Protein AF-A0A7S2FI03-F1 (afdb_monomer)

Structure (mmCIF, N/CA/C/O backbone):
data_AF-A0A7S2FI03-F1
#
_entry.id   AF-A0A7S2FI03-F1
#
loop_
_atom_site.group_PDB
_atom_site.id
_atom_site.type_symbol
_atom_site.label_atom_id
_atom_site.label_alt_id
_atom_site.label_comp_id
_atom_site.label_asym_id
_atom_site.label_entity_id
_atom_site.label_seq_id
_atom_site.pdbx_PDB_ins_code
_atom_site.Cartn_x
_atom_site.Cartn_y
_atom_site.Cartn_z
_atom_site.occupancy
_atom_site.B_iso_or_equiv
_atom_site.auth_seq_id
_atom_site.auth_comp_id
_atom_site.auth_asym_id
_atom_site.auth_atom_id
_atom_site.pdbx_PDB_model_num
ATOM 1 N N . PRO A 1 1 ? -4.706 17.400 47.254 1.00 44.84 1 PRO A N 1
ATOM 2 C CA . PRO A 1 1 ? -4.797 16.130 46.490 1.00 44.84 1 PRO A CA 1
ATOM 3 C C . PRO A 1 1 ? -4.524 16.384 45.002 1.00 44.84 1 PRO A C 1
ATOM 5 O O . PRO A 1 1 ? -5.213 17.198 44.397 1.00 44.84 1 PRO A O 1
ATOM 8 N N . LYS A 1 2 ? -3.471 15.771 44.443 1.00 30.91 2 LYS A N 1
ATOM 9 C CA . LYS A 1 2 ? -3.138 15.929 43.020 1.00 30.91 2 LYS A CA 1
ATOM 10 C C . LYS A 1 2 ? -4.244 15.290 42.161 1.00 30.91 2 LYS A C 1
ATOM 12 O O . LYS A 1 2 ? -4.685 14.194 42.515 1.00 30.91 2 LYS A O 1
ATOM 17 N N . PRO A 1 3 ? -4.698 15.947 41.080 1.00 34.94 3 PRO A N 1
ATOM 18 C CA . PRO A 1 3 ? -5.670 15.360 40.167 1.00 34.94 3 PRO A CA 1
ATOM 19 C C . PRO A 1 3 ? -5.076 14.087 39.559 1.00 34.94 3 PRO A C 1
ATOM 21 O O . PRO A 1 3 ? -3.908 14.068 39.165 1.00 34.94 3 PRO A O 1
ATOM 24 N N . LYS A 1 4 ? -5.859 13.005 39.533 1.00 44.12 4 LYS A N 1
ATOM 25 C CA . LYS A 1 4 ? -5.460 11.796 38.810 1.00 44.12 4 LYS A CA 1
ATOM 26 C C . LYS A 1 4 ? -5.594 12.064 37.306 1.00 44.12 4 LYS A C 1
ATOM 28 O O . LYS A 1 4 ? -6.581 12.686 36.911 1.00 44.12 4 LYS A O 1
ATOM 33 N N . PRO A 1 5 ? -4.620 11.630 36.489 1.00 36.53 5 PRO A N 1
ATOM 34 C CA . PRO A 1 5 ? -4.661 11.838 35.049 1.00 36.53 5 PRO A CA 1
ATOM 35 C C . PRO A 1 5 ? -5.859 11.099 34.444 1.00 36.53 5 PRO A C 1
ATOM 37 O O . PRO A 1 5 ? -6.222 10.008 34.891 1.00 36.53 5 PRO A O 1
ATOM 40 N N . LEU A 1 6 ? -6.477 11.716 33.438 1.00 38.47 6 LEU A N 1
ATOM 41 C CA . LEU A 1 6 ? -7.505 11.100 32.601 1.00 38.47 6 LEU A CA 1
ATOM 42 C C . LEU A 1 6 ? -6.969 9.797 31.975 1.00 38.47 6 LEU A C 1
ATOM 44 O O . LEU A 1 6 ? -5.762 9.639 31.777 1.00 38.47 6 LEU A O 1
ATOM 48 N N . SER A 1 7 ? -7.864 8.858 31.643 1.00 47.91 7 SER A N 1
ATOM 49 C CA . SER A 1 7 ? -7.464 7.669 30.874 1.00 47.91 7 SER A CA 1
ATOM 50 C C . SER A 1 7 ? -6.831 8.103 29.540 1.00 47.91 7 SER A C 1
ATOM 52 O O . SER A 1 7 ? -7.303 9.092 28.975 1.00 47.91 7 SER A O 1
ATOM 54 N N . PRO A 1 8 ? -5.824 7.390 29.001 1.00 46.75 8 PRO A N 1
ATOM 55 C CA . PRO A 1 8 ? -5.182 7.763 27.735 1.00 46.75 8 PRO A CA 1
ATOM 56 C C . PRO A 1 8 ? -6.182 7.990 26.591 1.00 46.75 8 PRO A C 1
ATOM 58 O O . PRO A 1 8 ? -6.016 8.910 25.801 1.00 46.75 8 PRO A O 1
ATOM 61 N N . LEU A 1 9 ? -7.271 7.213 26.578 1.00 44.94 9 LEU A N 1
ATOM 62 C CA . LEU A 1 9 ? -8.385 7.326 25.634 1.00 44.94 9 LEU A CA 1
ATOM 63 C C . LEU A 1 9 ? -9.184 8.634 25.803 1.00 44.94 9 LEU A C 1
ATOM 65 O O . LEU A 1 9 ? -9.559 9.274 24.829 1.00 44.94 9 LEU A O 1
ATOM 69 N N . ALA A 1 10 ? -9.429 9.047 27.048 1.00 42.91 10 ALA A N 1
ATOM 70 C CA . ALA A 1 10 ? -10.148 10.281 27.367 1.00 42.91 10 ALA A CA 1
ATOM 71 C C . ALA A 1 10 ? -9.280 11.538 27.186 1.00 42.91 10 ALA A C 1
ATOM 73 O O . ALA A 1 10 ? -9.821 12.590 26.874 1.00 42.91 10 ALA A O 1
ATOM 74 N N . MET A 1 11 ? -7.957 11.426 27.353 1.00 47.38 11 MET A N 1
ATOM 75 C CA . MET A 1 11 ? -7.001 12.476 26.974 1.00 47.38 11 MET A CA 1
ATOM 76 C C . MET A 1 11 ? -6.961 12.644 25.451 1.00 47.38 11 MET A C 1
ATOM 78 O O . MET A 1 11 ? -7.100 13.753 24.960 1.00 47.38 11 MET A O 1
ATOM 82 N N . ALA A 1 12 ? -6.839 11.538 24.708 1.00 48.84 12 ALA A N 1
ATOM 83 C CA . ALA A 1 12 ? -6.776 11.539 23.247 1.00 48.84 12 ALA A CA 1
ATOM 84 C C . ALA A 1 12 ? -8.047 12.105 22.591 1.00 48.84 12 ALA A C 1
ATOM 86 O O . ALA A 1 12 ? -7.960 12.857 21.631 1.00 48.84 12 ALA A O 1
ATOM 87 N N . ALA A 1 13 ? -9.226 11.787 23.133 1.00 46.75 13 ALA A N 1
ATOM 88 C CA . ALA A 1 13 ? -10.498 12.285 22.611 1.00 46.75 13 ALA A CA 1
ATOM 89 C C . ALA A 1 13 ? -10.812 13.747 22.991 1.00 46.75 13 ALA A C 1
ATOM 91 O O . ALA A 1 13 ? -11.703 14.338 22.391 1.00 46.75 13 ALA A O 1
ATOM 92 N N . MET A 1 14 ? -10.139 14.315 24.002 1.00 42.53 14 MET A N 1
ATOM 93 C CA . MET A 1 14 ? -10.349 15.707 24.437 1.00 42.53 14 MET A CA 1
ATOM 94 C C . MET A 1 14 ? -9.369 16.705 23.808 1.00 42.53 14 MET A C 1
ATOM 96 O O . MET A 1 14 ? -9.651 17.897 23.856 1.00 42.53 14 MET A O 1
ATOM 100 N N . ASP A 1 15 ? -8.252 16.234 23.248 1.00 42.38 15 ASP A N 1
ATOM 101 C CA . ASP A 1 15 ? -7.132 17.081 22.802 1.00 42.38 15 ASP A CA 1
ATOM 102 C C . ASP A 1 15 ? -6.883 17.022 21.279 1.00 42.38 15 ASP A C 1
ATOM 104 O O . ASP A 1 15 ? -5.956 17.657 20.786 1.00 42.38 15 ASP A O 1
ATOM 108 N N . MET A 1 16 ? -7.681 16.260 20.517 1.00 45.44 16 MET A N 1
ATOM 109 C CA . MET A 1 16 ? -7.472 16.063 19.074 1.00 45.44 16 MET A CA 1
ATOM 110 C C . MET A 1 16 ? -8.656 16.586 18.252 1.00 45.44 16 MET A C 1
ATOM 112 O O . MET A 1 16 ? -9.650 15.893 18.047 1.00 45.44 16 MET A O 1
ATOM 116 N N . ASP A 1 17 ? -8.518 17.822 17.765 1.00 45.06 17 ASP A N 1
ATOM 117 C CA . ASP A 1 17 ? -9.466 18.527 16.885 1.00 45.06 17 ASP A CA 1
ATOM 118 C C . ASP A 1 17 ? -9.486 17.994 15.429 1.00 45.06 17 ASP A C 1
ATOM 120 O O . ASP A 1 17 ? -10.211 18.516 14.581 1.00 45.06 17 ASP A O 1
ATOM 124 N N . GLU A 1 18 ? -8.723 16.945 15.106 1.00 52.81 18 GLU A N 1
ATOM 125 C CA . GLU A 1 18 ? -8.613 16.408 13.745 1.00 52.81 18 GLU A CA 1
ATOM 126 C C . GLU A 1 18 ? -9.198 14.985 13.666 1.00 52.81 18 GLU A C 1
ATOM 128 O O . GLU A 1 18 ? -8.576 14.008 14.081 1.00 52.81 18 GLU A O 1
ATOM 133 N N . GLU A 1 19 ? -10.408 14.855 13.096 1.00 51.47 19 GLU A N 1
ATOM 134 C CA . GLU A 1 19 ? -11.122 13.579 12.856 1.00 51.47 19 GLU A CA 1
ATOM 135 C C . GLU A 1 19 ? -10.236 12.490 12.208 1.00 51.47 19 GLU A C 1
ATOM 137 O O . GLU A 1 19 ? -10.443 11.295 12.427 1.00 51.47 19 GLU A O 1
ATOM 142 N N . ASP A 1 20 ? -9.226 12.898 11.436 1.00 55.06 20 ASP A N 1
ATOM 143 C CA . ASP A 1 20 ? -8.283 12.004 10.767 1.00 55.06 20 ASP A CA 1
ATOM 144 C C . ASP A 1 20 ? -7.333 11.293 11.751 1.00 55.06 20 ASP A C 1
ATOM 146 O O . ASP A 1 20 ? -7.009 10.124 11.538 1.00 55.06 20 ASP A O 1
ATOM 150 N N . GLU A 1 21 ? -6.931 11.926 12.858 1.0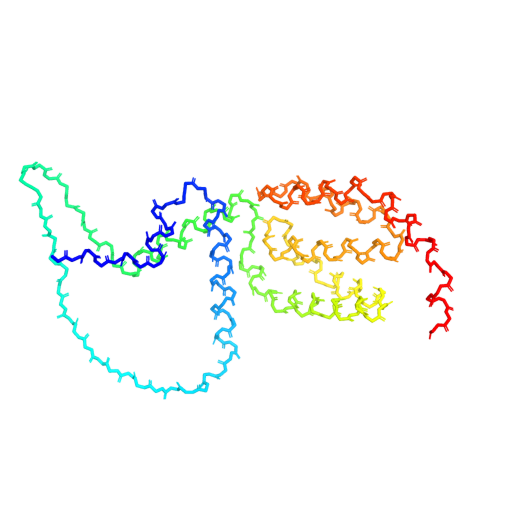0 56.47 21 GLU A N 1
ATOM 151 C CA . GLU A 1 21 ? -6.047 11.304 13.861 1.00 56.47 21 GLU A CA 1
ATOM 152 C C . GLU A 1 21 ? -6.787 10.262 14.713 1.00 56.47 21 GLU A C 1
ATOM 154 O O . GLU A 1 21 ? -6.218 9.231 15.089 1.00 56.47 21 GLU A O 1
ATOM 159 N N . LEU A 1 22 ? -8.087 10.478 14.937 1.00 57.38 22 LEU A N 1
ATOM 160 C CA . LEU A 1 22 ? -8.976 9.512 15.584 1.00 57.38 22 LEU A CA 1
ATOM 161 C C . LEU A 1 22 ? -9.134 8.233 14.751 1.00 57.38 22 LEU A C 1
ATOM 163 O O . LEU A 1 22 ? -9.085 7.143 15.321 1.00 57.38 22 LEU A O 1
ATOM 167 N N . SER A 1 23 ? -9.261 8.340 13.424 1.00 61.00 23 SER A N 1
ATOM 168 C CA . SER A 1 23 ? -9.351 7.160 12.547 1.00 61.00 23 SER A CA 1
ATOM 169 C C . SER A 1 23 ? -8.085 6.293 12.613 1.00 61.00 23 SER A C 1
ATOM 171 O O . SER A 1 23 ? -8.166 5.084 12.805 1.00 61.00 23 SER A O 1
ATOM 173 N N . VAL A 1 24 ? -6.901 6.918 12.595 1.00 61.06 24 VAL A N 1
ATOM 174 C CA . VAL A 1 24 ? -5.605 6.223 12.686 1.00 61.06 24 VAL A CA 1
ATOM 175 C C . VAL A 1 24 ? -5.423 5.546 14.047 1.00 61.06 24 VAL A C 1
ATOM 177 O O . VAL A 1 24 ? -4.842 4.460 14.134 1.00 61.06 24 VAL A O 1
ATOM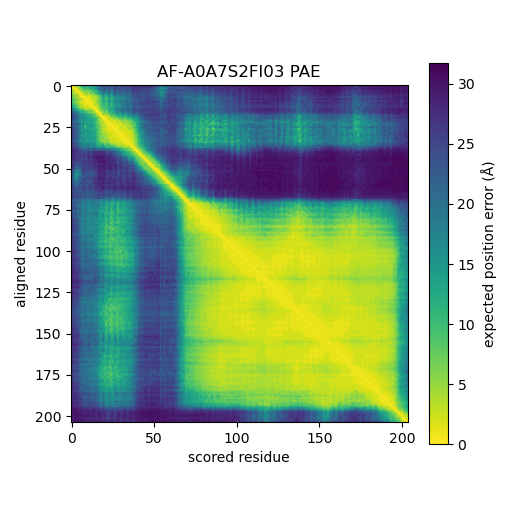 180 N N . TYR A 1 25 ? -5.899 6.171 15.126 1.00 63.34 25 TYR A N 1
ATOM 181 C CA . TYR A 1 25 ? -5.887 5.564 16.456 1.00 63.34 25 TYR A CA 1
ATOM 182 C C . TYR A 1 25 ? -6.776 4.315 16.515 1.00 63.34 25 TYR A C 1
ATOM 184 O O . TYR A 1 25 ? -6.342 3.283 17.034 1.00 63.34 25 TYR A O 1
ATOM 192 N N . TRP A 1 26 ? -7.986 4.388 15.961 1.00 61.69 26 TRP A N 1
ATOM 193 C CA . TRP A 1 26 ? -8.930 3.272 15.969 1.00 61.69 26 TRP A CA 1
ATOM 194 C C . TRP A 1 26 ? -8.519 2.133 15.036 1.00 61.69 26 TRP A C 1
ATOM 196 O O . TRP A 1 26 ? -8.582 0.988 15.470 1.00 61.69 26 TRP A O 1
ATOM 206 N N . ASP A 1 27 ? -7.963 2.416 13.855 1.00 63.72 27 ASP A N 1
ATOM 207 C CA . ASP A 1 27 ? -7.369 1.391 12.980 1.00 63.72 27 ASP A CA 1
ATOM 208 C C . ASP A 1 27 ? -6.282 0.590 13.720 1.00 63.72 27 ASP A C 1
ATOM 210 O O . ASP A 1 27 ? -6.219 -0.638 13.644 1.00 63.72 27 ASP A O 1
ATOM 214 N N . ARG A 1 28 ? -5.431 1.280 14.494 1.00 58.91 28 ARG A N 1
ATOM 215 C CA . ARG A 1 28 ? -4.396 0.634 15.319 1.00 58.91 28 ARG A CA 1
ATOM 216 C C . ARG A 1 28 ? -4.989 -0.150 16.486 1.00 58.91 28 ARG A C 1
ATOM 218 O O . ARG A 1 28 ? -4.455 -1.201 16.839 1.00 58.91 28 ARG A O 1
ATOM 225 N N . PHE A 1 29 ? -6.057 0.353 17.097 1.00 55.22 29 PHE A N 1
ATOM 226 C CA . PHE A 1 29 ? -6.742 -0.322 18.195 1.00 55.22 29 PHE A CA 1
ATOM 227 C C . PHE A 1 29 ? -7.456 -1.596 17.723 1.00 55.22 29 PHE A C 1
ATOM 229 O O . PHE A 1 29 ? -7.312 -2.640 18.359 1.00 55.22 29 PHE A O 1
ATOM 236 N N . ASP A 1 30 ? -8.156 -1.546 16.591 1.00 60.50 30 ASP A N 1
ATOM 237 C CA . ASP A 1 30 ? -8.844 -2.696 16.002 1.00 60.50 30 ASP A CA 1
ATOM 238 C C . ASP A 1 30 ? -7.846 -3.744 15.500 1.00 60.50 30 ASP A C 1
ATOM 240 O O . ASP A 1 30 ? -8.019 -4.932 15.782 1.00 60.50 30 ASP A O 1
ATOM 244 N N . ALA A 1 31 ? -6.733 -3.323 14.889 1.00 57.41 31 ALA A N 1
ATOM 245 C CA . ALA A 1 31 ? -5.629 -4.223 14.555 1.00 57.41 31 ALA A CA 1
ATOM 246 C C . ALA A 1 31 ? -5.050 -4.912 15.806 1.00 57.41 31 ALA A C 1
ATOM 248 O O . ALA A 1 31 ? -4.851 -6.130 15.815 1.00 57.41 31 ALA A O 1
ATOM 249 N N . ALA A 1 32 ? -4.841 -4.168 16.898 1.00 51.09 32 ALA A N 1
ATOM 250 C CA . ALA A 1 32 ? -4.367 -4.730 18.163 1.00 51.09 32 ALA A CA 1
ATOM 251 C C . ALA A 1 32 ? -5.386 -5.700 18.789 1.00 51.09 32 ALA A C 1
ATOM 253 O O . ALA A 1 32 ? -5.004 -6.740 19.330 1.00 51.09 32 ALA A O 1
ATOM 254 N N . ARG A 1 33 ? -6.687 -5.406 18.683 1.00 53.78 33 ARG A N 1
ATOM 255 C CA . ARG A 1 33 ? -7.765 -6.282 19.159 1.00 53.78 33 ARG A CA 1
ATOM 256 C C . ARG A 1 33 ? -7.856 -7.569 18.335 1.00 53.78 33 ARG A C 1
ATOM 258 O O . ARG A 1 33 ? -7.982 -8.645 18.916 1.00 53.78 33 ARG A O 1
ATOM 265 N N . ALA A 1 34 ? -7.748 -7.476 17.011 1.00 56.25 34 ALA A N 1
ATOM 266 C CA . ALA A 1 34 ? -7.730 -8.627 16.111 1.00 56.25 34 ALA A CA 1
ATOM 267 C C . ALA A 1 34 ? -6.502 -9.520 16.358 1.00 56.25 34 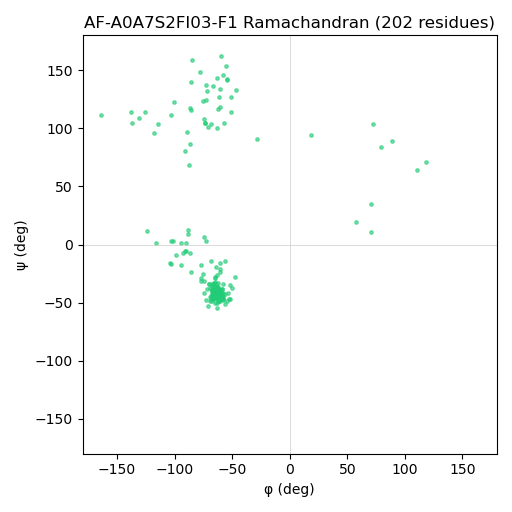ALA A C 1
ATOM 269 O O . ALA A 1 34 ? -6.620 -10.745 16.380 1.00 56.25 34 ALA A O 1
ATOM 270 N N . GLN A 1 35 ? -5.334 -8.926 16.624 1.00 52.41 35 GLN A N 1
ATOM 271 C CA . GLN A 1 35 ? -4.132 -9.669 17.015 1.00 52.41 35 GLN A CA 1
ATOM 272 C C . GLN A 1 35 ? -4.277 -10.342 18.387 1.00 52.41 35 GLN A C 1
ATOM 274 O O . GLN A 1 35 ? -3.903 -11.505 18.527 1.00 52.41 35 GLN A O 1
ATOM 279 N N . ALA A 1 36 ? -4.867 -9.662 19.376 1.00 49.62 36 ALA A N 1
ATOM 280 C CA . ALA A 1 36 ? -5.144 -10.238 20.695 1.00 49.62 36 ALA A CA 1
ATOM 281 C C . ALA A 1 36 ? -6.163 -11.393 20.648 1.00 49.62 36 ALA A C 1
ATOM 283 O O . ALA A 1 36 ? -6.109 -12.291 21.481 1.00 49.62 36 ALA A O 1
ATOM 284 N N . ALA A 1 37 ? -7.073 -11.396 19.670 1.00 54.88 37 ALA A N 1
ATOM 285 C CA . ALA A 1 37 ? -7.986 -12.514 19.432 1.00 54.88 37 ALA A CA 1
ATOM 286 C C . ALA A 1 37 ? -7.298 -13.723 18.760 1.00 54.88 37 ALA A C 1
ATOM 288 O O . ALA A 1 37 ? -7.762 -14.851 18.918 1.00 54.88 37 ALA A O 1
ATOM 289 N N . LYS A 1 38 ? -6.196 -13.503 18.023 1.00 48.38 38 LYS A N 1
ATOM 290 C CA . LYS A 1 38 ? -5.418 -14.547 17.328 1.00 48.38 38 LYS A CA 1
ATOM 291 C C . LYS A 1 38 ? -4.358 -15.213 18.221 1.00 48.38 38 LYS A C 1
ATOM 293 O O . LYS A 1 38 ? -3.977 -16.351 17.952 1.00 48.38 38 LYS A O 1
ATOM 298 N N . THR A 1 39 ? -3.879 -14.556 19.280 1.00 37.53 39 THR A N 1
ATOM 299 C CA . THR A 1 39 ? -2.961 -15.167 20.255 1.00 37.53 39 THR A CA 1
ATOM 300 C C . THR A 1 39 ? -3.742 -15.896 21.356 1.00 37.53 39 THR A C 1
ATOM 302 O O . THR A 1 39 ? -4.459 -15.254 22.121 1.00 37.53 39 THR A O 1
ATOM 305 N N . PRO A 1 40 ? -3.611 -17.231 21.515 1.00 38.25 40 PRO A N 1
ATOM 306 C CA . PRO A 1 40 ? -4.128 -17.889 22.707 1.00 38.25 40 PRO A CA 1
ATOM 307 C C . PRO A 1 40 ? -3.374 -17.318 23.908 1.00 38.25 40 PRO A C 1
ATOM 309 O O . PRO A 1 40 ? -2.150 -17.432 24.002 1.00 38.25 40 PRO A O 1
ATOM 312 N N . SER A 1 41 ? -4.101 -16.655 24.804 1.00 38.62 41 SER A N 1
ATOM 313 C CA . SER A 1 41 ? -3.544 -16.033 25.999 1.00 38.62 41 SER A CA 1
ATOM 314 C C . SER A 1 41 ? -2.800 -17.078 26.834 1.00 38.62 41 SER A C 1
ATOM 316 O O . SER A 1 41 ? -3.413 -17.890 27.532 1.00 38.62 41 SER A O 1
ATOM 318 N N . VAL A 1 42 ? -1.470 -17.056 26.794 1.00 33.78 42 VAL A N 1
ATOM 319 C CA . VAL A 1 42 ? -0.658 -17.686 27.832 1.00 33.78 42 VAL A CA 1
ATOM 320 C C . VAL A 1 42 ? -0.773 -16.787 29.058 1.00 33.78 42 VAL A C 1
ATOM 322 O O . VAL A 1 42 ? -0.190 -15.709 29.101 1.00 33.78 42 VAL A O 1
ATOM 325 N N . GLY A 1 43 ? -1.555 -17.234 30.040 1.00 32.16 43 GLY A N 1
ATOM 326 C CA . GLY A 1 43 ? -1.610 -16.621 31.366 1.00 32.16 43 GLY A CA 1
ATOM 327 C C . GLY A 1 43 ? -2.916 -15.905 31.685 1.00 32.16 43 GLY A C 1
ATOM 328 O O . GLY A 1 43 ? -2.925 -14.709 31.954 1.00 32.16 43 GLY A O 1
ATOM 329 N N . ALA A 1 44 ? -4.015 -16.658 31.750 1.00 37.12 44 ALA A N 1
ATOM 330 C CA . ALA A 1 44 ? -5.125 -16.291 32.617 1.00 37.12 44 ALA A CA 1
ATOM 331 C C . ALA A 1 44 ? -4.624 -16.324 34.071 1.00 37.12 44 ALA A C 1
ATOM 333 O O . ALA A 1 44 ? -4.493 -17.391 34.671 1.00 37.12 44 ALA A O 1
ATOM 334 N N . ALA A 1 45 ? -4.310 -15.159 34.630 1.00 32.16 45 ALA A N 1
ATOM 335 C CA . ALA A 1 45 ? -4.081 -15.009 36.055 1.00 32.16 45 ALA A CA 1
ATOM 336 C C . ALA A 1 45 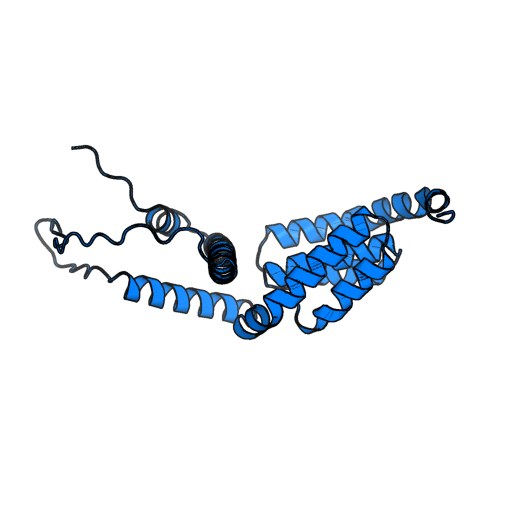? -4.881 -13.817 36.581 1.00 32.16 45 ALA A C 1
ATOM 338 O O . ALA A 1 45 ? -4.526 -12.663 36.365 1.00 32.16 45 ALA A O 1
ATOM 339 N N . ARG A 1 46 ? -5.915 -14.188 37.346 1.00 29.75 46 ARG A N 1
ATOM 340 C CA . ARG A 1 46 ? -6.543 -13.430 38.431 1.00 29.75 46 ARG A CA 1
ATOM 341 C C . ARG A 1 46 ? -7.525 -12.332 38.011 1.00 29.75 46 ARG A C 1
ATOM 343 O O . ARG A 1 46 ? -7.218 -11.148 37.980 1.00 29.75 46 ARG A O 1
ATOM 350 N N . ALA A 1 47 ? -8.756 -12.785 37.777 1.00 42.66 47 ALA A N 1
ATOM 351 C CA . ALA A 1 47 ? -9.941 -12.028 38.142 1.00 42.66 47 ALA A CA 1
ATOM 352 C C . ALA A 1 47 ? -9.922 -11.811 39.661 1.00 42.66 47 ALA A C 1
ATOM 354 O O . ALA A 1 47 ? -9.929 -12.783 40.416 1.00 42.66 47 ALA A O 1
ATOM 355 N N . GLU A 1 48 ? -9.870 -10.555 40.084 1.00 35.44 48 GLU A N 1
ATOM 356 C CA . GLU A 1 48 ? -10.369 -10.143 41.389 1.00 35.44 48 GLU A CA 1
ATOM 357 C C . GLU A 1 48 ? -11.364 -9.012 41.151 1.00 35.44 48 GLU A C 1
ATOM 359 O O . GLU A 1 48 ? -11.028 -7.958 40.609 1.00 35.44 48 GLU A O 1
ATOM 364 N N . ASP A 1 49 ? -12.614 -9.333 41.482 1.00 44.88 49 ASP A N 1
ATOM 365 C CA . ASP A 1 49 ? -13.684 -8.399 41.784 1.00 44.88 49 ASP A CA 1
ATOM 366 C C . ASP A 1 49 ? -13.171 -7.335 42.754 1.00 44.88 49 ASP A C 1
ATOM 368 O O . ASP A 1 49 ? -12.577 -7.693 43.765 1.00 44.88 49 ASP A O 1
ATOM 372 N N . GLU A 1 50 ? -13.435 -6.057 42.481 1.00 38.16 50 GLU A N 1
ATOM 373 C CA . GLU A 1 50 ? -13.566 -5.043 43.529 1.00 38.16 50 GLU A CA 1
ATOM 374 C C . GLU A 1 50 ? -14.250 -3.776 42.973 1.00 38.16 50 GLU A C 1
ATOM 376 O O . GLU A 1 50 ? -13.704 -3.014 42.174 1.00 38.16 50 GLU A O 1
ATOM 381 N N . ASP A 1 51 ? -15.468 -3.577 43.479 1.00 37.50 51 ASP A N 1
ATOM 382 C CA . ASP A 1 51 ? -16.048 -2.301 43.895 1.00 37.50 51 ASP A CA 1
ATOM 383 C C . ASP A 1 51 ? -16.815 -1.419 42.895 1.00 37.50 51 ASP A C 1
ATOM 385 O O . ASP A 1 51 ? -16.349 -0.413 42.357 1.00 37.50 51 ASP A O 1
ATOM 389 N N . GLU A 1 52 ? -18.117 -1.713 42.856 1.00 40.12 52 GLU A N 1
ATOM 390 C CA . GLU A 1 52 ? -19.208 -0.748 43.038 1.00 40.12 52 GLU A CA 1
ATOM 391 C C . GLU A 1 52 ? -18.827 0.455 43.936 1.00 40.12 52 GLU A C 1
ATOM 393 O O . GLU A 1 52 ? -19.038 0.437 45.149 1.00 40.12 52 GLU A O 1
ATOM 398 N N . ARG A 1 53 ? -18.323 1.560 43.374 1.00 32.66 53 ARG A N 1
ATOM 399 C CA . ARG A 1 53 ? -18.354 2.872 44.052 1.00 32.66 53 ARG A CA 1
ATOM 400 C C . ARG A 1 53 ? -18.721 3.974 43.071 1.00 32.66 53 ARG A C 1
ATOM 402 O O . ARG A 1 53 ? -17.990 4.274 42.132 1.00 32.66 53 ARG A O 1
ATOM 409 N N . GLY A 1 54 ? -19.892 4.558 43.319 1.00 29.48 54 GLY A N 1
ATOM 410 C CA . GLY A 1 54 ? -20.525 5.572 42.491 1.00 29.48 54 GLY A CA 1
ATOM 411 C C . GLY A 1 54 ? -19.643 6.787 42.208 1.00 29.48 54 GLY A C 1
ATOM 412 O O . GLY A 1 54 ? -18.919 7.295 43.067 1.00 29.48 54 GLY A O 1
ATOM 413 N N . TYR A 1 55 ? -19.754 7.275 40.977 1.00 38.25 55 TYR A N 1
ATOM 414 C CA . TYR A 1 55 ? -19.180 8.535 40.536 1.00 38.25 55 TYR A CA 1
ATOM 415 C C . TYR A 1 55 ? -19.951 9.694 41.184 1.00 38.25 55 TYR A C 1
ATOM 417 O O . TYR A 1 55 ? -21.052 10.041 40.764 1.00 38.25 55 TYR A O 1
ATOM 425 N N . ALA A 1 56 ? -19.387 10.289 42.234 1.00 29.98 56 ALA A N 1
ATOM 426 C CA . ALA A 1 56 ? -19.896 11.529 42.804 1.00 29.98 56 ALA A CA 1
ATOM 427 C C . ALA A 1 56 ? -19.528 12.706 41.887 1.00 29.98 56 ALA A C 1
ATOM 429 O O . ALA A 1 56 ? -18.366 13.109 41.803 1.00 29.98 56 ALA A O 1
ATOM 430 N N . TYR A 1 57 ? -20.527 13.259 41.204 1.00 31.50 57 TYR A N 1
ATOM 431 C CA . TYR A 1 57 ? -20.419 14.546 40.529 1.00 31.50 57 TYR A CA 1
ATOM 432 C C . TYR A 1 57 ? -20.394 15.676 41.564 1.00 31.50 57 TYR A C 1
ATOM 434 O O . TYR A 1 57 ? -21.242 15.740 42.452 1.00 31.50 57 TYR A O 1
ATOM 442 N N . VAL A 1 58 ? -19.441 16.599 41.427 1.00 28.14 58 VAL A N 1
ATOM 443 C CA . VAL A 1 58 ? -19.502 17.914 42.074 1.00 28.14 58 VAL A CA 1
ATOM 444 C C . VAL A 1 58 ? -20.306 18.830 41.155 1.00 28.14 58 VAL A C 1
ATOM 446 O O . VAL A 1 58 ? -19.880 19.103 40.035 1.00 28.14 58 VAL A O 1
ATOM 449 N N . THR A 1 59 ? -21.465 19.305 41.610 1.00 30.38 59 THR A N 1
ATOM 450 C CA . THR A 1 59 ? -22.231 20.355 40.921 1.00 30.38 59 THR A CA 1
ATOM 451 C C . THR A 1 59 ? -21.745 21.750 41.331 1.00 30.38 59 THR A C 1
ATOM 453 O O . THR A 1 59 ? -21.537 21.976 42.527 1.00 30.38 59 THR A O 1
ATOM 456 N N . PRO A 1 60 ? -21.643 22.719 40.402 1.00 32.06 60 PRO A N 1
ATOM 457 C CA . PRO A 1 60 ? -21.540 24.130 40.741 1.00 32.06 60 PRO A CA 1
ATOM 458 C C . PRO A 1 60 ? -22.913 24.698 41.121 1.00 32.06 60 PRO A C 1
ATOM 460 O O . PRO A 1 60 ? -23.958 24.276 40.626 1.00 32.06 60 PRO A O 1
ATOM 463 N N . TRP A 1 61 ? -22.896 25.677 42.020 1.00 36.81 61 TRP A N 1
ATOM 464 C CA . TRP A 1 61 ? -24.065 26.444 42.430 1.00 36.81 61 TRP A CA 1
ATOM 465 C C . TRP A 1 61 ? -24.648 27.200 41.217 1.00 36.81 61 TRP A C 1
ATOM 467 O O . TRP A 1 61 ? -23.932 27.944 40.553 1.00 36.81 61 TRP A O 1
ATOM 477 N N . ASN A 1 62 ? -25.951 27.000 40.986 1.00 35.88 62 ASN A N 1
ATOM 478 C CA . ASN A 1 62 ? -26.858 27.637 40.017 1.00 35.88 62 ASN A CA 1
ATOM 479 C C . ASN A 1 62 ? -26.734 27.296 38.516 1.00 35.88 62 ASN A C 1
ATOM 481 O O . ASN A 1 62 ? -25.963 27.902 37.781 1.00 35.88 62 ASN A O 1
ATOM 485 N N . GLY A 1 63 ? -27.679 26.463 38.046 1.00 32.59 63 GLY A N 1
ATOM 486 C CA . GLY A 1 63 ? -28.202 26.518 36.672 1.00 32.59 63 GLY A CA 1
ATOM 487 C C . GLY A 1 63 ? -27.983 25.265 35.822 1.00 32.59 63 GLY A C 1
ATOM 488 O O . GLY A 1 63 ? -27.187 25.292 34.895 1.00 32.59 63 GLY A O 1
ATOM 489 N N . THR A 1 64 ? -28.701 24.186 36.156 1.00 39.19 64 THR A N 1
ATOM 490 C CA . THR A 1 64 ? -29.074 23.029 35.307 1.00 39.19 64 THR A CA 1
ATOM 491 C C . THR A 1 64 ? -28.279 22.794 34.015 1.00 39.19 64 THR A C 1
ATOM 493 O O . THR A 1 64 ? -28.685 23.244 32.948 1.00 39.19 64 THR A O 1
ATOM 496 N N . TRP A 1 65 ? -27.254 21.947 34.110 1.00 33.00 65 TRP A N 1
ATOM 497 C CA . TRP A 1 65 ? -26.910 20.966 33.079 1.00 33.00 65 TRP A CA 1
ATOM 498 C C . TRP A 1 65 ? -26.568 19.658 33.792 1.00 33.00 65 TRP A C 1
ATOM 500 O O . TRP A 1 65 ? -25.514 19.531 34.413 1.00 33.00 65 TRP A O 1
ATOM 510 N N . SER A 1 66 ? -27.489 18.698 33.750 1.00 33.50 66 SER A N 1
ATOM 511 C CA . SER A 1 66 ? -27.204 17.317 34.131 1.00 33.50 66 SER A CA 1
ATOM 512 C C . SER A 1 66 ? -26.366 16.705 33.013 1.00 33.50 66 SER A C 1
ATOM 514 O O . SER A 1 66 ? -26.896 16.415 31.945 1.00 33.50 66 SER A O 1
ATOM 516 N N . VAL A 1 67 ? -25.060 16.534 33.220 1.00 39.88 67 VAL A N 1
ATOM 517 C CA . VAL A 1 67 ? -24.266 15.664 32.344 1.00 39.88 67 VAL A CA 1
ATOM 518 C C . VAL A 1 67 ? -24.397 14.260 32.909 1.00 39.88 67 VAL A C 1
ATOM 520 O O . VAL A 1 67 ? -23.601 13.839 33.747 1.00 39.88 67 VAL A O 1
ATOM 523 N N . GLU A 1 68 ? -25.454 13.566 32.489 1.00 45.28 68 GLU A N 1
ATOM 524 C CA . GLU A 1 68 ? -25.548 12.116 32.631 1.00 45.28 68 GLU A CA 1
ATOM 525 C C . GLU A 1 68 ? -24.266 11.499 32.063 1.00 45.28 68 GLU A C 1
ATOM 527 O O . GLU A 1 68 ? -23.922 11.653 30.888 1.00 45.28 68 GLU A O 1
ATOM 532 N N . GLY A 1 69 ? -23.482 10.882 32.945 1.00 52.00 69 GLY A N 1
ATOM 533 C CA . GLY A 1 69 ? -22.249 10.215 32.574 1.00 52.00 69 GLY A CA 1
ATOM 534 C C . GLY A 1 69 ? -22.561 8.992 31.745 1.00 52.00 69 GLY A C 1
ATOM 535 O O . GLY A 1 69 ? -22.939 7.972 32.306 1.00 52.00 69 GLY A O 1
ATOM 536 N N . LEU A 1 70 ? -22.353 9.092 30.432 1.00 52.09 70 LEU A N 1
ATOM 537 C CA . LEU A 1 70 ? -22.435 7.942 29.538 1.00 52.09 70 LEU A CA 1
ATOM 538 C C . LEU A 1 70 ? -21.565 6.804 30.090 1.00 52.09 70 LEU A C 1
ATOM 540 O O . LEU A 1 70 ? -20.371 6.982 30.386 1.00 52.09 70 LEU A O 1
ATOM 544 N N . THR A 1 71 ? -22.181 5.640 30.221 1.00 66.44 71 THR A N 1
ATOM 545 C CA . THR A 1 71 ? -21.538 4.378 30.566 1.00 66.44 71 THR A CA 1
ATOM 546 C C . THR A 1 71 ? -20.474 4.023 29.523 1.00 66.44 71 THR A C 1
ATOM 548 O O . THR A 1 71 ? -20.450 4.547 28.406 1.00 66.44 71 THR A O 1
ATOM 551 N N . LYS A 1 72 ? -19.554 3.116 29.874 1.00 67.19 72 LYS A N 1
ATOM 552 C CA . LYS A 1 72 ? -18.515 2.639 28.946 1.00 67.19 72 LYS A CA 1
ATOM 553 C C . LYS A 1 72 ? -19.121 2.117 27.632 1.00 67.19 72 LYS A C 1
ATOM 555 O O . LYS A 1 72 ? -18.627 2.464 26.566 1.00 67.19 72 LYS A O 1
ATOM 560 N N . ALA A 1 73 ? -20.222 1.373 27.725 1.00 65.62 73 ALA A N 1
ATOM 561 C CA . ALA A 1 73 ? -20.930 0.818 26.576 1.00 65.62 73 ALA A CA 1
ATOM 562 C C . ALA A 1 73 ? -21.533 1.904 25.668 1.00 65.62 73 ALA A C 1
ATOM 564 O O . ALA A 1 73 ? -21.434 1.813 24.449 1.00 65.62 73 ALA A O 1
ATOM 565 N N . GLU A 1 74 ? -22.104 2.968 26.237 1.00 66.69 74 GLU A N 1
ATOM 566 C CA . GLU A 1 74 ? -22.676 4.068 25.447 1.00 66.69 74 GLU A CA 1
ATOM 567 C C . GLU A 1 74 ? -21.595 4.902 24.744 1.00 66.69 74 GLU A C 1
ATOM 569 O O . GLU A 1 74 ? -21.794 5.371 23.622 1.00 66.69 74 GLU A O 1
ATOM 574 N N . LYS A 1 75 ? -20.422 5.058 25.370 1.00 67.00 75 LYS A N 1
ATOM 575 C CA . LYS A 1 75 ? -19.258 5.700 24.737 1.00 67.00 75 LYS A CA 1
ATOM 576 C C . LYS A 1 75 ? -18.709 4.866 23.584 1.00 67.00 75 LYS A C 1
ATOM 578 O O . LYS A 1 75 ? -18.401 5.428 22.535 1.00 67.00 75 LYS A O 1
ATOM 583 N N . GLU A 1 76 ? -18.610 3.550 23.762 1.00 65.88 76 GLU A N 1
ATOM 584 C CA . GLU A 1 76 ? -18.204 2.624 22.699 1.00 65.88 76 GLU A CA 1
ATOM 585 C C . GLU A 1 76 ? -19.195 2.668 21.531 1.00 65.88 76 GLU A C 1
ATOM 587 O O . GLU A 1 76 ? -18.777 2.894 20.399 1.00 65.88 76 GLU A O 1
ATOM 592 N N . ALA A 1 77 ? -20.502 2.582 21.798 1.00 67.94 77 ALA A N 1
ATOM 593 C CA . ALA A 1 77 ? -21.536 2.633 20.763 1.00 67.94 77 ALA A CA 1
ATOM 594 C C . ALA A 1 77 ? -21.500 3.939 19.953 1.00 67.94 77 ALA A C 1
ATOM 596 O O . ALA A 1 77 ? -21.517 3.912 18.724 1.00 67.94 77 ALA A O 1
ATOM 597 N N . ARG A 1 78 ? -21.369 5.088 20.628 1.00 68.44 78 ARG A N 1
ATOM 598 C CA . ARG A 1 78 ? -21.265 6.397 19.963 1.00 68.44 78 ARG A CA 1
ATOM 599 C C . ARG A 1 78 ? -19.996 6.525 19.119 1.00 68.44 78 ARG A C 1
ATOM 601 O O . ARG A 1 78 ? -19.995 7.222 18.108 1.00 68.44 78 ARG A O 1
ATOM 608 N N . THR A 1 79 ? -18.916 5.874 19.543 1.00 71.50 79 THR A N 1
ATOM 609 C CA . THR A 1 79 ? -17.648 5.889 18.808 1.00 71.50 79 THR A CA 1
ATOM 610 C C . THR A 1 79 ? -17.719 5.002 17.571 1.00 71.50 79 THR A C 1
ATOM 612 O O . THR A 1 79 ? -17.292 5.433 16.506 1.00 71.50 79 THR A O 1
ATOM 615 N N . ILE A 1 80 ? -18.331 3.820 17.682 1.00 73.50 80 ILE A N 1
ATOM 616 C CA . ILE A 1 80 ? -18.610 2.939 16.539 1.00 73.50 80 ILE A CA 1
ATOM 617 C C . ILE A 1 80 ? -19.472 3.678 15.511 1.00 73.50 80 ILE A C 1
ATOM 619 O O . ILE A 1 80 ? -19.097 3.752 14.349 1.00 73.50 80 ILE A O 1
ATOM 623 N N . GLU A 1 81 ? -20.549 4.337 15.944 1.00 73.38 81 GLU A N 1
ATOM 624 C CA . GLU A 1 81 ? -21.415 5.108 15.043 1.00 73.38 81 GLU A CA 1
ATOM 625 C C . GLU A 1 81 ? -20.664 6.255 14.337 1.00 73.38 81 GLU A C 1
ATOM 627 O O . GLU A 1 81 ? -20.876 6.525 13.152 1.00 73.38 81 GLU A O 1
ATOM 632 N N . ALA A 1 82 ? -19.772 6.948 15.054 1.00 73.81 82 ALA A N 1
ATOM 633 C CA . ALA A 1 82 ? -18.947 8.005 14.474 1.00 73.81 82 ALA A CA 1
ATOM 634 C C . ALA A 1 82 ? -17.951 7.458 13.438 1.00 73.81 82 ALA A C 1
ATOM 636 O O . ALA A 1 82 ? -17.768 8.079 12.389 1.00 73.81 82 ALA A O 1
ATOM 637 N N . LEU A 1 83 ? -17.346 6.299 13.709 1.00 73.44 83 LEU A N 1
ATOM 638 C CA . LEU A 1 83 ? -16.436 5.613 12.793 1.00 73.44 83 LEU A CA 1
ATOM 639 C C . LEU A 1 83 ? -17.171 5.118 11.548 1.00 73.44 83 LEU A C 1
ATOM 641 O O . LEU A 1 83 ? -16.727 5.401 10.440 1.00 73.44 83 LEU A O 1
ATOM 645 N N . ASP A 1 84 ? -18.326 4.476 11.699 1.00 76.19 84 ASP A N 1
ATOM 646 C CA . ASP A 1 84 ? -19.121 4.000 10.561 1.00 76.19 84 ASP A CA 1
ATOM 647 C C . ASP A 1 84 ? -19.544 5.167 9.661 1.00 76.19 84 ASP A C 1
ATOM 649 O O . ASP A 1 84 ? -19.467 5.088 8.432 1.00 76.19 84 ASP A O 1
ATOM 653 N N . ARG A 1 85 ? -19.900 6.311 10.259 1.00 79.50 85 ARG A N 1
ATOM 654 C CA . ARG A 1 85 ? -20.174 7.542 9.508 1.00 79.50 85 ARG A CA 1
ATOM 655 C C . ARG A 1 85 ? -18.931 8.068 8.790 1.00 79.50 85 ARG A C 1
ATOM 657 O O . ARG A 1 85 ? -19.043 8.530 7.653 1.00 79.50 85 ARG A O 1
ATOM 664 N N . TYR A 1 86 ? -17.767 8.026 9.436 1.00 80.94 86 TYR A N 1
ATOM 665 C CA . TYR A 1 86 ? -16.500 8.443 8.835 1.00 80.94 86 TYR A CA 1
ATOM 666 C C . TYR A 1 86 ? -16.138 7.564 7.634 1.00 80.94 86 TYR A C 1
ATOM 668 O O . TYR A 1 86 ? -15.965 8.099 6.537 1.00 80.94 86 TYR A O 1
ATOM 676 N N . TYR A 1 87 ? -16.091 6.240 7.807 1.00 78.69 87 TYR A N 1
ATOM 677 C CA . TYR A 1 87 ? -15.759 5.296 6.736 1.00 78.69 87 TYR A CA 1
ATOM 678 C C . TYR A 1 87 ? -16.780 5.357 5.598 1.00 78.69 87 TYR A C 1
ATOM 680 O O . TYR A 1 87 ? -16.389 5.445 4.434 1.00 78.69 87 TYR A O 1
ATOM 688 N N . GLY A 1 88 ? -18.074 5.474 5.917 1.00 79.62 88 GLY A N 1
ATOM 689 C CA . GLY A 1 88 ? -19.119 5.708 4.921 1.00 79.62 88 GLY A CA 1
ATOM 690 C C . GLY A 1 88 ? -18.912 7.000 4.118 1.00 79.62 88 GLY A C 1
ATOM 691 O O . GLY A 1 88 ? -19.107 7.010 2.903 1.00 79.62 88 GLY A O 1
ATOM 692 N N . ARG A 1 89 ? -18.446 8.085 4.755 1.00 87.12 89 ARG A N 1
ATOM 693 C CA . ARG A 1 89 ? -18.124 9.357 4.076 1.00 87.12 89 ARG A CA 1
ATOM 694 C C . ARG A 1 89 ? -16.938 9.223 3.118 1.00 87.12 89 ARG A C 1
ATOM 696 O O . ARG A 1 89 ? -16.955 9.848 2.060 1.00 87.12 89 ARG A O 1
ATOM 703 N N . ILE A 1 90 ? -15.914 8.452 3.483 1.00 84.31 90 ILE A N 1
ATOM 704 C CA . ILE A 1 90 ? -14.712 8.255 2.653 1.00 84.31 90 ILE A CA 1
ATOM 705 C C . ILE A 1 90 ? -14.826 7.064 1.686 1.00 84.31 90 ILE A C 1
ATOM 707 O O . ILE A 1 90 ? -13.891 6.803 0.928 1.00 84.31 90 ILE A O 1
ATOM 711 N N . GLY A 1 91 ? -15.972 6.378 1.672 1.00 87.38 91 GLY A N 1
ATOM 712 C CA . GLY A 1 91 ? -16.249 5.259 0.773 1.00 87.38 91 GLY A CA 1
ATOM 713 C C . GLY A 1 91 ? -15.456 3.997 1.105 1.00 87.38 91 GLY A C 1
ATOM 714 O O . GLY A 1 91 ? -15.035 3.302 0.186 1.00 87.38 91 GLY A O 1
ATOM 715 N N . VAL A 1 92 ? -15.216 3.740 2.393 1.00 89.19 92 VAL A N 1
ATOM 716 C CA . VAL A 1 92 ? -14.567 2.519 2.883 1.00 89.19 92 VAL A CA 1
ATOM 717 C C . VAL A 1 92 ? -15.632 1.560 3.418 1.00 89.19 92 VAL A C 1
ATOM 719 O O . VAL A 1 92 ? -16.395 1.912 4.317 1.00 89.19 92 VAL A O 1
ATOM 722 N N . ASP A 1 93 ? -15.671 0.353 2.863 1.00 91.25 93 ASP A N 1
ATOM 723 C CA . ASP A 1 93 ? -16.449 -0.778 3.360 1.00 91.25 93 ASP A CA 1
ATOM 724 C C . ASP A 1 93 ? -15.608 -1.563 4.368 1.00 91.25 93 ASP A C 1
ATOM 726 O O . ASP A 1 93 ? -14.763 -2.394 4.025 1.00 91.25 93 ASP A O 1
ATOM 730 N N . ARG A 1 94 ? -15.828 -1.259 5.642 1.00 86.19 94 ARG A N 1
ATOM 731 C CA . ARG A 1 94 ? -15.068 -1.848 6.737 1.00 86.19 94 ARG A CA 1
ATOM 732 C C . ARG A 1 94 ? -15.343 -3.342 6.908 1.00 86.19 94 ARG A C 1
ATOM 734 O O . ARG A 1 94 ? -14.427 -4.074 7.260 1.00 86.19 94 ARG A O 1
ATOM 741 N N . GLU A 1 95 ? -16.566 -3.801 6.647 1.00 88.69 95 GLU A N 1
ATOM 742 C CA . GLU A 1 95 ? -16.904 -5.222 6.783 1.00 88.69 95 GLU A CA 1
ATOM 743 C C . GLU A 1 95 ? -16.175 -6.063 5.734 1.00 88.69 95 GLU A C 1
ATOM 745 O O . GLU A 1 95 ? -15.683 -7.150 6.042 1.00 88.69 95 GLU A O 1
ATOM 750 N N . GLU A 1 96 ? -16.085 -5.553 4.506 1.00 90.94 96 GLU A N 1
ATOM 751 C CA . GLU A 1 96 ? -15.344 -6.205 3.427 1.00 90.94 96 GLU A CA 1
ATOM 752 C C . GLU A 1 96 ? -13.836 -6.219 3.705 1.00 90.94 96 GLU A C 1
ATOM 754 O O . GLU A 1 96 ? -13.191 -7.262 3.575 1.00 90.94 96 GLU A O 1
ATOM 759 N N . GLU A 1 97 ? -13.273 -5.086 4.142 1.00 89.06 97 GLU A N 1
ATOM 760 C CA . GLU A 1 97 ? -11.851 -5.008 4.483 1.00 89.06 97 GLU A CA 1
ATOM 761 C C . GLU A 1 97 ? -11.509 -5.902 5.679 1.00 89.06 97 GLU A C 1
ATOM 763 O O . GLU A 1 97 ? -10.506 -6.607 5.640 1.00 89.06 97 GLU A O 1
ATOM 768 N N . ASP A 1 98 ? -12.349 -5.945 6.715 1.00 89.19 98 ASP A N 1
ATOM 769 C CA . ASP A 1 98 ? -12.133 -6.813 7.875 1.00 89.19 98 ASP A CA 1
ATOM 770 C C . ASP A 1 98 ? -12.254 -8.300 7.520 1.00 89.19 98 ASP A C 1
ATOM 772 O O . ASP A 1 98 ? -11.511 -9.117 8.073 1.00 89.19 98 ASP A O 1
ATOM 776 N N . ARG A 1 99 ? -13.134 -8.661 6.576 1.00 94.19 99 ARG A N 1
ATOM 777 C CA . ARG A 1 99 ? -13.265 -10.040 6.082 1.00 94.19 99 ARG A CA 1
ATOM 778 C C . ARG A 1 99 ? -11.990 -10.522 5.395 1.00 94.19 99 ARG A C 1
ATOM 780 O O . ARG A 1 99 ? -11.613 -11.667 5.617 1.00 94.19 99 ARG A O 1
ATOM 787 N N . HIS A 1 100 ? -11.355 -9.656 4.606 1.00 96.00 100 HIS A N 1
ATOM 788 C CA . HIS A 1 100 ? -10.165 -9.976 3.809 1.00 96.00 100 HIS A CA 1
ATOM 789 C C . HIS A 1 100 ? -8.844 -9.483 4.420 1.00 96.00 100 HIS A C 1
ATOM 791 O O . HIS A 1 100 ? -7.771 -9.632 3.830 1.00 96.00 100 HIS A O 1
ATOM 797 N N . ARG A 1 101 ? -8.897 -8.886 5.615 1.00 94.62 101 ARG A N 1
ATOM 798 C CA . ARG A 1 101 ? -7.728 -8.377 6.340 1.00 94.62 101 ARG A CA 1
ATOM 799 C C . ARG A 1 101 ? -6.632 -9.435 6.499 1.00 94.62 101 ARG A C 1
ATOM 801 O O . ARG A 1 101 ? -5.482 -9.089 6.233 1.00 94.62 101 ARG A O 1
ATOM 808 N N . PRO A 1 102 ? -6.920 -10.690 6.909 1.00 95.00 102 PRO A N 1
ATOM 809 C CA . PRO A 1 102 ? -5.885 -11.715 7.033 1.00 95.00 102 PRO A CA 1
ATOM 810 C C . PRO A 1 102 ? -5.129 -11.969 5.724 1.00 95.00 102 PRO A C 1
ATOM 812 O O . PRO A 1 102 ? -3.904 -12.038 5.740 1.00 95.00 102 PRO A O 1
ATOM 815 N N . GLU A 1 103 ? -5.843 -12.061 4.605 1.00 95.94 103 GLU A N 1
ATOM 816 C CA . GLU A 1 103 ? -5.284 -12.316 3.279 1.00 95.94 103 GLU A CA 1
ATOM 817 C C . GLU A 1 103 ? -4.424 -11.140 2.808 1.00 95.94 103 GLU A C 1
ATOM 819 O O . GLU A 1 103 ? -3.328 -11.341 2.286 1.00 95.94 103 GLU A O 1
ATOM 824 N N . ILE A 1 104 ? -4.881 -9.906 3.043 1.00 96.06 104 ILE A N 1
ATOM 825 C CA . ILE A 1 104 ? -4.117 -8.697 2.711 1.00 96.06 104 ILE A CA 1
ATOM 826 C C . ILE A 1 104 ? -2.828 -8.631 3.543 1.00 96.06 104 ILE A C 1
ATOM 828 O O . ILE A 1 104 ? -1.753 -8.377 2.998 1.00 96.06 104 ILE A O 1
ATOM 832 N N . GLU A 1 105 ? -2.914 -8.878 4.852 1.00 96.00 105 GLU A N 1
ATOM 833 C CA . GLU A 1 105 ? -1.754 -8.890 5.752 1.00 96.00 105 GLU A CA 1
ATOM 834 C C . GLU A 1 105 ? -0.742 -9.979 5.358 1.00 96.00 105 GLU A C 1
ATOM 836 O O . GLU A 1 105 ? 0.465 -9.721 5.338 1.00 96.00 105 GLU A O 1
ATOM 841 N N . GLU A 1 106 ? -1.217 -11.176 5.006 1.00 95.81 106 GLU A N 1
ATOM 842 C CA . GLU A 1 106 ? -0.372 -12.282 4.548 1.00 95.81 106 GLU A CA 1
ATOM 843 C C . GLU A 1 106 ? 0.315 -11.956 3.217 1.00 95.81 106 GLU A C 1
ATOM 845 O O . GLU A 1 106 ? 1.532 -12.127 3.098 1.00 95.81 106 GLU A O 1
ATOM 850 N N . ALA A 1 107 ? -0.420 -11.408 2.248 1.00 96.81 107 ALA A N 1
ATOM 851 C CA . ALA A 1 107 ? 0.133 -10.974 0.969 1.00 96.81 107 ALA A CA 1
ATOM 852 C C . ALA A 1 107 ? 1.202 -9.886 1.146 1.00 96.81 107 ALA A C 1
ATOM 854 O O . ALA A 1 107 ? 2.271 -9.962 0.537 1.00 96.81 107 ALA A O 1
ATOM 855 N N . MET A 1 108 ? 0.959 -8.901 2.017 1.00 97.06 108 MET A N 1
ATOM 856 C CA . MET A 1 108 ? 1.940 -7.861 2.341 1.00 97.06 108 MET A CA 1
ATOM 857 C C . MET A 1 108 ? 3.199 -8.437 2.997 1.00 97.06 108 MET A C 1
ATOM 859 O O . MET A 1 108 ? 4.311 -8.056 2.624 1.00 97.06 108 MET A O 1
ATOM 863 N N . ALA A 1 109 ? 3.050 -9.371 3.939 1.00 95.81 109 ALA A N 1
ATOM 864 C CA . ALA A 1 109 ? 4.184 -10.031 4.582 1.00 95.81 109 ALA A CA 1
ATOM 865 C C . ALA A 1 109 ? 5.000 -10.870 3.581 1.00 95.81 109 ALA A C 1
ATOM 867 O O . ALA A 1 109 ? 6.231 -10.776 3.545 1.00 95.81 109 ALA A O 1
ATOM 868 N N . ALA A 1 110 ? 4.323 -11.647 2.731 1.00 94.38 110 ALA A N 1
ATOM 869 C CA . ALA A 1 110 ? 4.951 -12.450 1.687 1.00 94.38 110 ALA A CA 1
ATOM 870 C C . ALA A 1 110 ? 5.686 -11.575 0.662 1.00 94.38 110 ALA A C 1
ATOM 872 O O . ALA A 1 110 ? 6.821 -11.879 0.288 1.00 94.38 110 ALA A O 1
ATOM 873 N N . ALA A 1 111 ? 5.075 -10.464 0.245 1.00 94.00 111 ALA A N 1
ATOM 874 C CA . ALA A 1 111 ? 5.681 -9.518 -0.679 1.00 94.00 111 ALA A CA 1
ATOM 875 C C . ALA A 1 111 ? 6.902 -8.815 -0.079 1.00 94.00 111 ALA A C 1
ATOM 877 O O . ALA A 1 111 ? 7.929 -8.722 -0.751 1.00 94.00 111 ALA A O 1
ATOM 878 N N . GLY A 1 112 ? 6.832 -8.391 1.187 1.00 91.44 112 GLY A N 1
ATOM 879 C CA . GLY A 1 112 ? 7.974 -7.820 1.904 1.00 91.44 112 GLY A CA 1
ATOM 880 C C . GLY A 1 112 ? 9.164 -8.780 1.927 1.00 91.44 112 GLY A C 1
ATOM 881 O O . GLY A 1 112 ? 10.253 -8.430 1.471 1.00 91.44 112 GLY A O 1
ATOM 882 N N . LEU A 1 113 ? 8.930 -10.031 2.337 1.00 93.31 113 LEU A N 1
ATOM 883 C CA . LEU A 1 113 ? 9.964 -11.068 2.352 1.00 93.31 113 LEU A CA 1
ATOM 884 C C . LEU A 1 113 ? 10.5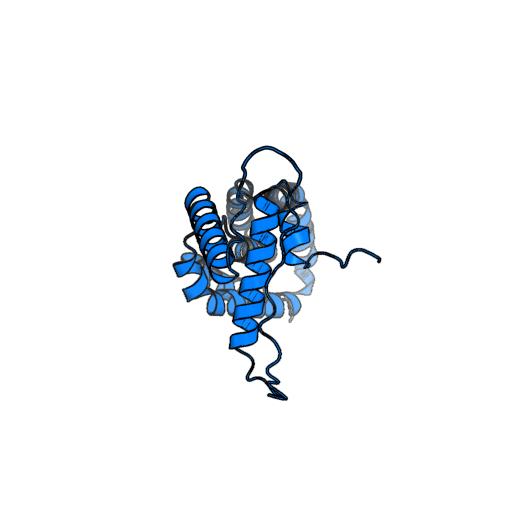13 -11.359 0.945 1.00 93.31 113 LEU A C 1
ATOM 886 O O . LEU A 1 113 ? 11.711 -11.580 0.766 1.00 93.31 113 LEU A O 1
ATOM 890 N N . ALA A 1 114 ? 9.656 -11.383 -0.073 1.00 91.31 114 ALA A N 1
ATOM 891 C CA . ALA A 1 114 ? 10.075 -11.624 -1.447 1.00 91.31 114 ALA A CA 1
ATOM 892 C C . ALA A 1 114 ? 10.959 -10.482 -1.982 1.00 91.31 114 ALA A C 1
ATOM 894 O O . ALA A 1 114 ? 12.016 -10.763 -2.551 1.00 91.31 114 ALA A O 1
ATOM 895 N N . LEU A 1 115 ? 10.598 -9.219 -1.736 1.00 87.88 115 LEU A N 1
ATOM 896 C CA . LEU A 1 115 ? 11.395 -8.050 -2.129 1.00 87.88 115 LEU A CA 1
ATOM 897 C C . LEU A 1 115 ? 12.744 -7.987 -1.406 1.00 87.88 115 LEU A C 1
ATOM 899 O O . LEU A 1 115 ? 13.754 -7.704 -2.049 1.00 87.88 115 LEU A O 1
ATOM 903 N N . GLU A 1 116 ? 12.794 -8.311 -0.111 1.00 89.50 116 GLU A N 1
ATOM 904 C CA . GLU A 1 116 ? 14.054 -8.416 0.646 1.00 89.50 116 GLU A CA 1
ATOM 905 C C . GLU A 1 116 ? 15.020 -9.435 0.027 1.00 89.50 116 GLU A C 1
ATOM 907 O O . GLU A 1 116 ? 16.233 -9.232 0.021 1.00 89.50 116 GLU A O 1
ATOM 912 N N . ASN A 1 117 ? 14.479 -10.507 -0.554 1.00 90.00 117 ASN A N 1
ATOM 913 C CA . ASN A 1 117 ? 15.240 -11.543 -1.249 1.00 90.00 117 ASN A CA 1
ATOM 914 C C . ASN A 1 117 ? 15.466 -11.249 -2.746 1.00 90.00 117 ASN A C 1
ATOM 916 O O . ASN A 1 117 ? 15.895 -12.141 -3.478 1.00 90.00 117 ASN A O 1
ATOM 920 N N . GLY A 1 118 ? 15.137 -10.045 -3.228 1.00 88.19 118 GLY A N 1
ATOM 921 C CA . GLY A 1 118 ? 15.265 -9.661 -4.640 1.00 88.19 118 GLY A CA 1
ATOM 922 C C . GLY A 1 118 ? 14.261 -10.342 -5.581 1.00 88.19 118 GLY A C 1
ATOM 923 O O . GLY A 1 118 ? 14.383 -10.248 -6.800 1.00 88.19 118 GLY A O 1
ATOM 924 N N . ARG A 1 119 ? 13.247 -11.031 -5.047 1.00 90.69 119 ARG A N 1
ATOM 925 C CA . ARG A 1 119 ? 12.232 -11.759 -5.819 1.00 90.69 119 ARG A CA 1
ATOM 926 C C . ARG A 1 119 ? 11.038 -10.855 -6.109 1.00 90.69 119 ARG A C 1
ATOM 928 O O . ARG A 1 119 ? 10.000 -10.933 -5.455 1.00 90.69 119 ARG A O 1
ATOM 935 N N . VAL A 1 120 ? 11.180 -10.014 -7.125 1.00 92.81 120 VAL A N 1
ATOM 936 C CA . VAL A 1 120 ? 10.170 -9.008 -7.495 1.00 92.81 120 VAL A CA 1
ATOM 937 C C . VAL A 1 120 ? 8.869 -9.640 -7.999 1.00 92.81 120 VAL A C 1
ATOM 939 O O . VAL A 1 120 ? 7.786 -9.266 -7.557 1.00 92.81 120 VAL A O 1
ATOM 942 N N . MET A 1 121 ? 8.965 -10.637 -8.884 1.00 93.75 121 MET A N 1
ATOM 943 C CA . MET A 1 121 ? 7.792 -11.268 -9.499 1.00 93.75 121 MET A CA 1
ATOM 944 C C . MET A 1 121 ? 6.873 -11.957 -8.468 1.00 93.75 121 MET A C 1
ATOM 946 O O . MET A 1 121 ? 5.676 -11.671 -8.479 1.00 93.75 121 MET A O 1
ATOM 950 N N . PRO A 1 122 ? 7.376 -12.791 -7.529 1.00 94.56 122 PRO A N 1
ATOM 951 C CA . PRO A 1 122 ? 6.536 -13.336 -6.460 1.00 94.56 122 PRO A CA 1
ATOM 952 C C . PRO A 1 122 ? 5.878 -12.266 -5.585 1.00 94.56 122 PRO A C 1
ATOM 954 O O . PRO A 1 122 ? 4.717 -12.423 -5.221 1.00 94.56 122 PRO A O 1
ATOM 957 N N . ALA A 1 123 ? 6.589 -11.174 -5.277 1.00 94.25 123 ALA A N 1
ATOM 958 C CA . ALA A 1 123 ? 6.029 -10.081 -4.486 1.00 94.25 123 ALA A CA 1
ATOM 959 C C . ALA A 1 123 ? 4.847 -9.409 -5.195 1.00 94.25 123 ALA A C 1
ATOM 961 O O . ALA A 1 123 ? 3.802 -9.179 -4.588 1.00 94.25 123 ALA A O 1
ATOM 962 N N . ARG A 1 124 ? 5.005 -9.134 -6.496 1.00 96.06 124 ARG A N 1
ATOM 963 C CA . ARG A 1 124 ? 3.954 -8.549 -7.332 1.00 96.06 124 ARG A CA 1
ATOM 964 C C . ARG A 1 124 ? 2.722 -9.451 -7.393 1.00 96.06 124 ARG A C 1
ATOM 966 O O . ARG A 1 124 ? 1.624 -8.968 -7.147 1.00 96.06 124 ARG A O 1
ATOM 973 N N . LEU A 1 125 ? 2.906 -10.746 -7.657 1.00 96.31 125 LEU A N 1
ATOM 974 C CA . LEU A 1 125 ? 1.796 -11.700 -7.767 1.00 96.31 125 LEU A CA 1
ATOM 975 C C . LEU A 1 125 ? 1.000 -11.833 -6.462 1.00 96.31 125 LEU A C 1
ATOM 977 O O . LEU A 1 125 ? -0.226 -11.816 -6.509 1.00 96.31 125 LEU A O 1
ATOM 981 N N . ALA A 1 126 ? 1.678 -11.901 -5.310 1.00 96.00 126 ALA A N 1
ATOM 982 C CA . ALA A 1 126 ? 1.007 -11.984 -4.011 1.00 96.00 126 ALA A CA 1
ATOM 983 C C . ALA A 1 126 ? 0.101 -10.766 -3.750 1.00 96.00 126 ALA A C 1
ATOM 985 O O . ALA A 1 126 ? -1.019 -10.904 -3.268 1.00 96.00 126 ALA A O 1
ATOM 986 N N . LEU A 1 127 ? 0.563 -9.563 -4.105 1.00 97.12 127 LEU A N 1
ATOM 987 C CA . LEU A 1 127 ? -0.210 -8.331 -3.926 1.00 97.12 127 LEU A CA 1
ATOM 988 C C . LEU A 1 127 ? -1.308 -8.150 -4.987 1.00 97.12 127 LEU A C 1
ATOM 990 O O . LEU A 1 127 ? -2.356 -7.578 -4.691 1.00 97.12 127 LEU A O 1
ATOM 994 N N . GLU A 1 128 ? -1.099 -8.633 -6.214 1.00 97.00 128 GLU A N 1
ATOM 995 C CA . GLU A 1 128 ? -2.124 -8.632 -7.269 1.00 97.00 128 GLU A CA 1
ATOM 996 C C . GLU A 1 128 ? -3.306 -9.549 -6.932 1.00 97.00 128 GLU A C 1
ATOM 998 O O . GLU A 1 128 ? -4.442 -9.221 -7.276 1.00 97.00 128 GLU A O 1
ATOM 1003 N N . GLU A 1 129 ? -3.062 -10.657 -6.228 1.00 97.06 129 GLU A N 1
ATOM 1004 C CA . GLU A 1 129 ? -4.101 -11.603 -5.804 1.00 97.06 129 GLU A CA 1
ATOM 1005 C C . GLU A 1 129 ? -5.139 -10.952 -4.880 1.00 97.06 129 GLU A C 1
ATOM 1007 O O . GLU A 1 129 ? -6.340 -11.180 -5.030 1.00 97.06 129 GLU A O 1
ATOM 1012 N N . VAL A 1 130 ? -4.689 -10.082 -3.973 1.00 96.75 130 VAL A N 1
ATOM 1013 C CA . VAL A 1 130 ? -5.563 -9.380 -3.021 1.00 96.75 130 VAL A CA 1
ATOM 1014 C C . VAL A 1 130 ? -6.091 -8.044 -3.543 1.00 96.75 130 VAL A C 1
ATOM 1016 O O . VAL A 1 130 ? -6.945 -7.435 -2.902 1.00 96.75 130 VAL A O 1
ATOM 1019 N N . MET A 1 131 ? -5.644 -7.596 -4.723 1.00 95.31 131 MET A N 1
ATOM 1020 C CA . MET A 1 131 ? -6.042 -6.323 -5.339 1.00 95.31 131 MET A CA 1
ATOM 1021 C C . MET A 1 131 ? -7.566 -6.089 -5.410 1.00 95.31 131 MET A C 1
ATOM 1023 O O . MET A 1 131 ? -7.970 -4.947 -5.191 1.00 95.31 131 MET A O 1
ATOM 1027 N N . PRO A 1 132 ? -8.430 -7.098 -5.665 1.00 96.12 132 PRO A N 1
ATOM 1028 C CA . PRO A 1 132 ? -9.884 -6.905 -5.677 1.00 96.12 132 PRO A CA 1
ATOM 1029 C C . PRO A 1 132 ? -10.479 -6.429 -4.345 1.00 96.12 132 PRO A C 1
ATOM 1031 O O . PRO A 1 132 ? -11.549 -5.826 -4.353 1.00 96.12 132 PRO A O 1
ATOM 1034 N N . TYR A 1 133 ? -9.799 -6.692 -3.226 1.00 94.44 133 TYR A N 1
ATOM 1035 C CA . TYR A 1 133 ? -10.262 -6.359 -1.876 1.00 94.44 133 TYR A CA 1
ATOM 1036 C C . TYR A 1 133 ? -9.635 -5.067 -1.337 1.00 94.44 133 TYR A C 1
ATOM 1038 O O . TYR A 1 133 ? -10.044 -4.568 -0.290 1.00 94.44 133 TYR A O 1
ATOM 1046 N N . LEU A 1 134 ? -8.633 -4.512 -2.030 1.00 94.88 134 LEU A N 1
ATOM 1047 C CA . LEU A 1 134 ? -7.924 -3.322 -1.569 1.00 94.88 134 LEU A CA 1
ATOM 1048 C C . LEU A 1 134 ? -8.770 -2.071 -1.775 1.00 94.88 134 LEU A C 1
ATOM 1050 O O . LEU A 1 134 ? -9.141 -1.715 -2.893 1.00 94.88 134 LEU A O 1
ATOM 1054 N N . GLN A 1 135 ? -8.998 -1.342 -0.689 1.00 94.25 135 GLN A N 1
ATOM 1055 C CA . GLN A 1 135 ? -9.729 -0.085 -0.729 1.00 94.25 135 GLN A CA 1
ATOM 1056 C C . GLN A 1 135 ? -8.754 1.077 -0.623 1.00 94.25 135 GLN A C 1
ATOM 1058 O O . GLN A 1 135 ? -8.161 1.299 0.428 1.00 94.25 135 GLN A O 1
ATOM 1063 N N . ALA A 1 136 ? -8.587 1.846 -1.699 1.00 93.44 136 ALA A N 1
ATOM 1064 C CA . ALA A 1 136 ? -7.541 2.864 -1.777 1.00 93.44 136 ALA A CA 1
ATOM 1065 C C . ALA A 1 136 ? -7.631 3.965 -0.710 1.00 93.44 136 ALA A C 1
ATOM 1067 O O . ALA A 1 136 ? -6.622 4.606 -0.456 1.00 93.44 136 ALA A O 1
ATOM 1068 N N . ASN A 1 137 ? -8.799 4.189 -0.101 1.00 91.88 137 ASN A N 1
ATOM 1069 C CA . ASN A 1 137 ? -9.013 5.217 0.926 1.00 91.88 137 ASN A CA 1
ATOM 1070 C C . ASN A 1 137 ? -8.817 4.716 2.365 1.00 91.88 137 ASN A C 1
ATOM 1072 O O . ASN A 1 137 ? -8.880 5.520 3.297 1.00 91.88 137 ASN A O 1
ATOM 1076 N N . SER A 1 138 ? -8.623 3.412 2.550 1.00 92.12 138 SER A N 1
ATOM 1077 C CA . SER A 1 138 ? -8.352 2.803 3.850 1.00 92.12 138 SER A CA 1
ATOM 1078 C C . SER A 1 138 ? -6.859 2.861 4.186 1.00 92.12 138 SER A C 1
ATOM 1080 O O . SER A 1 138 ? -5.994 2.934 3.305 1.00 92.12 138 SER A O 1
ATOM 1082 N N . THR A 1 139 ? -6.525 2.749 5.470 1.00 89.62 139 THR A N 1
ATOM 1083 C CA . THR A 1 139 ? -5.126 2.643 5.905 1.00 89.62 139 THR A CA 1
ATOM 1084 C C . THR A 1 139 ? -4.470 1.339 5.428 1.00 89.62 139 THR A C 1
ATOM 1086 O O . THR A 1 139 ? -3.321 1.359 4.977 1.00 89.62 139 THR A O 1
ATOM 1089 N N . LEU A 1 140 ? -5.178 0.205 5.502 1.00 92.31 140 LEU A N 1
ATOM 1090 C CA . LEU A 1 140 ? -4.641 -1.098 5.099 1.00 92.31 140 LEU A CA 1
ATOM 1091 C C . LEU A 1 140 ? -4.486 -1.183 3.575 1.00 92.31 140 LEU A C 1
ATOM 1093 O O . LEU A 1 140 ? -3.387 -1.442 3.079 1.00 92.31 140 LEU A O 1
ATOM 1097 N N . GLY A 1 141 ? -5.555 -0.895 2.832 1.00 94.25 141 GLY A N 1
ATOM 1098 C CA . GLY A 1 141 ? -5.555 -0.917 1.373 1.00 94.25 141 GLY A CA 1
ATOM 1099 C C . GLY A 1 141 ? -4.556 0.061 0.755 1.00 94.25 141 GLY A C 1
ATOM 1100 O O . GLY A 1 141 ? -3.810 -0.327 -0.144 1.00 94.25 141 GLY A O 1
ATOM 1101 N N . SER A 1 142 ? -4.450 1.297 1.260 1.00 94.44 142 SER A N 1
ATOM 1102 C CA . SER A 1 142 ? -3.429 2.238 0.769 1.00 94.44 142 SER A CA 1
ATOM 1103 C C . SER A 1 142 ? -1.999 1.756 1.022 1.00 94.44 142 SER A C 1
ATOM 1105 O O . SER A 1 142 ? -1.136 1.936 0.160 1.00 94.44 142 SER A O 1
ATOM 1107 N N . SER A 1 143 ? -1.744 1.098 2.155 1.00 93.81 143 SER A N 1
ATOM 1108 C CA . SER A 1 143 ? -0.427 0.535 2.471 1.00 93.81 143 SER A CA 1
ATOM 1109 C C . SER A 1 143 ? -0.067 -0.619 1.532 1.00 93.81 143 SER A C 1
ATOM 1111 O O . SER A 1 143 ? 1.029 -0.628 0.971 1.00 93.81 143 SER A O 1
ATOM 1113 N N . ALA A 1 144 ? -0.999 -1.544 1.287 1.00 96.25 144 ALA A N 1
ATOM 1114 C CA . ALA A 1 144 ? -0.818 -2.634 0.327 1.00 96.25 144 ALA A CA 1
ATOM 1115 C C . ALA A 1 144 ? -0.598 -2.112 -1.105 1.00 96.25 144 ALA A C 1
ATOM 1117 O O . ALA A 1 144 ? 0.306 -2.568 -1.807 1.00 96.25 144 ALA A O 1
ATOM 1118 N N . LEU A 1 145 ? -1.363 -1.097 -1.524 1.00 97.12 145 LEU A N 1
ATOM 1119 C CA . LEU A 1 145 ? -1.201 -0.444 -2.826 1.00 97.12 145 LEU A CA 1
ATOM 1120 C C . LEU A 1 145 ? 0.162 0.246 -2.969 1.00 97.12 145 LEU A C 1
ATOM 1122 O O . LEU A 1 145 ? 0.764 0.189 -4.041 1.00 97.12 145 LEU A O 1
ATOM 1126 N N . LEU A 1 146 ? 0.684 0.873 -1.909 1.00 95.25 146 LEU A N 1
ATOM 1127 C CA . LEU A 1 146 ? 2.032 1.450 -1.925 1.00 95.25 146 LEU A CA 1
ATOM 1128 C C . LEU A 1 146 ? 3.111 0.381 -2.137 1.00 95.25 146 LEU A C 1
ATOM 1130 O O . LEU A 1 146 ? 4.040 0.617 -2.911 1.00 95.25 146 LEU A O 1
ATOM 1134 N N . GLU A 1 147 ? 3.001 -0.779 -1.487 1.00 94.69 147 GLU A N 1
ATOM 1135 C CA . GLU A 1 147 ? 3.941 -1.889 -1.704 1.00 94.69 147 GLU A CA 1
ATOM 1136 C C . GLU A 1 147 ? 3.802 -2.485 -3.112 1.00 94.69 147 GLU A C 1
ATOM 1138 O O . GLU A 1 147 ? 4.810 -2.742 -3.774 1.00 94.69 147 GLU A O 1
ATOM 1143 N N . LEU A 1 148 ? 2.577 -2.603 -3.633 1.00 96.44 148 LEU A N 1
ATOM 1144 C CA . LEU A 1 148 ? 2.342 -3.077 -5.000 1.00 96.44 148 LEU A CA 1
ATOM 1145 C C . LEU A 1 148 ? 2.944 -2.115 -6.032 1.00 96.44 148 LEU A C 1
ATOM 1147 O O . LEU A 1 148 ? 3.609 -2.543 -6.975 1.00 96.44 148 LEU A O 1
ATOM 1151 N N . ALA A 1 149 ? 2.779 -0.806 -5.833 1.00 95.62 149 ALA A N 1
ATOM 1152 C CA . ALA A 1 149 ? 3.386 0.203 -6.693 1.00 95.62 149 ALA A CA 1
ATOM 1153 C C . ALA A 1 149 ? 4.919 0.108 -6.693 1.00 95.62 149 ALA A C 1
ATOM 1155 O O . ALA A 1 149 ? 5.533 0.224 -7.751 1.00 95.62 149 ALA A O 1
ATOM 1156 N N . ARG A 1 150 ? 5.547 -0.171 -5.544 1.00 91.62 150 ARG A N 1
ATOM 1157 C CA . ARG A 1 150 ? 6.995 -0.426 -5.474 1.00 91.62 150 ARG A CA 1
ATOM 1158 C C . ARG A 1 150 ? 7.391 -1.705 -6.200 1.00 91.62 150 ARG A C 1
ATOM 1160 O O . ARG A 1 150 ? 8.389 -1.691 -6.912 1.00 91.62 150 ARG A O 1
ATOM 1167 N N . ALA A 1 151 ? 6.630 -2.787 -6.055 1.00 93.56 151 ALA A N 1
ATOM 1168 C CA . ALA A 1 151 ? 6.886 -4.022 -6.793 1.00 93.56 151 ALA A CA 1
ATOM 1169 C C . ALA A 1 151 ? 6.849 -3.779 -8.314 1.00 93.56 151 ALA A C 1
ATOM 1171 O O . ALA A 1 151 ? 7.747 -4.226 -9.023 1.00 93.56 151 ALA A O 1
ATOM 1172 N N . TYR A 1 152 ? 5.891 -2.984 -8.804 1.00 94.75 152 TYR A N 1
ATOM 1173 C CA . TYR A 1 152 ? 5.854 -2.555 -10.206 1.00 94.75 152 TYR A CA 1
ATOM 1174 C C . TYR A 1 152 ? 7.067 -1.717 -10.621 1.00 94.75 152 TYR A C 1
ATOM 1176 O O . TYR A 1 152 ? 7.540 -1.862 -11.742 1.00 94.75 152 TYR A O 1
ATOM 1184 N N . GLU A 1 153 ? 7.595 -0.855 -9.751 1.00 91.62 153 GLU A N 1
ATOM 1185 C CA . GLU A 1 153 ? 8.824 -0.110 -10.055 1.00 91.62 153 GLU A CA 1
ATOM 1186 C C . GLU A 1 153 ? 10.036 -1.017 -10.228 1.00 91.62 153 GLU A C 1
ATOM 1188 O O . GLU A 1 153 ? 10.823 -0.810 -11.151 1.00 91.62 153 GLU A O 1
ATOM 1193 N N . TYR A 1 154 ? 10.186 -2.005 -9.343 1.00 89.44 154 TYR A N 1
ATOM 1194 C CA . TYR A 1 154 ? 11.264 -2.987 -9.428 1.00 89.44 154 TYR A CA 1
ATOM 1195 C C . TYR A 1 154 ? 11.154 -3.870 -10.677 1.00 89.44 154 TYR A C 1
ATOM 1197 O O . TYR A 1 154 ? 12.176 -4.315 -11.185 1.00 89.44 154 TYR A O 1
ATOM 1205 N N . ASP A 1 155 ? 9.936 -4.092 -11.174 1.00 89.06 155 ASP A N 1
ATOM 1206 C CA . ASP A 1 155 ? 9.642 -4.827 -12.414 1.00 89.06 155 ASP A CA 1
ATOM 1207 C C . ASP A 1 155 ? 9.635 -3.909 -13.657 1.00 89.06 155 ASP A C 1
ATOM 1209 O O . ASP A 1 155 ? 9.138 -4.278 -14.716 1.00 89.06 155 ASP A O 1
ATOM 1213 N N . GLU A 1 156 ? 10.124 -2.671 -13.516 1.00 89.56 156 GLU A N 1
ATOM 1214 C CA . GLU A 1 156 ? 10.194 -1.639 -14.560 1.00 89.56 156 GLU A CA 1
ATOM 1215 C C . GLU A 1 156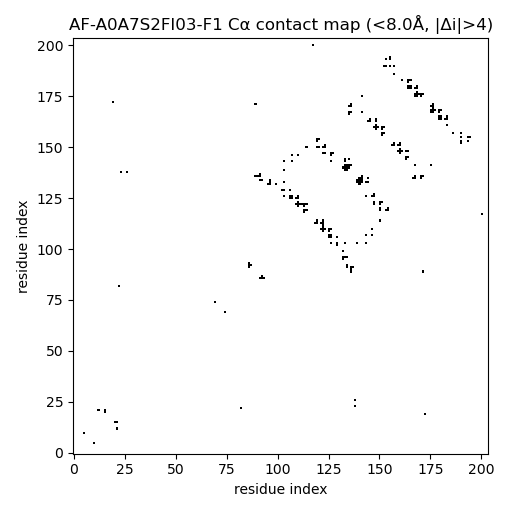 ? 8.842 -1.254 -15.204 1.00 89.56 156 GLU A C 1
ATOM 1217 O O . GLU A 1 156 ? 8.779 -0.615 -16.259 1.00 89.56 156 GLU A O 1
ATOM 1222 N N . GLN A 1 157 ? 7.727 -1.549 -14.537 1.00 91.94 157 GLN A N 1
ATOM 1223 C CA . GLN A 1 157 ? 6.373 -1.231 -14.990 1.00 91.94 157 GLN A CA 1
ATOM 1224 C C . GLN A 1 157 ? 5.931 0.179 -14.547 1.00 91.94 157 GLN A C 1
ATOM 1226 O O . GLN A 1 157 ? 5.014 0.342 -13.734 1.00 91.94 157 GLN A O 1
ATOM 1231 N N . GLU A 1 158 ? 6.549 1.227 -15.116 1.00 92.56 158 GLU A N 1
ATOM 1232 C CA . GLU A 1 158 ? 6.298 2.635 -14.729 1.00 92.56 158 GLU A CA 1
ATOM 1233 C C . GLU A 1 158 ? 4.808 2.998 -14.735 1.00 92.56 158 GLU A C 1
ATOM 1235 O O . GLU A 1 158 ? 4.296 3.639 -13.814 1.00 92.56 158 GLU A O 1
ATOM 1240 N N . ALA A 1 159 ? 4.109 2.617 -15.807 1.00 93.00 159 ALA A N 1
ATOM 1241 C CA . ALA A 1 159 ? 2.729 3.022 -16.033 1.00 93.00 159 ALA A CA 1
ATOM 1242 C C . ALA A 1 159 ? 1.787 2.473 -14.950 1.00 93.00 159 ALA A C 1
ATOM 1244 O O . ALA A 1 159 ? 0.888 3.191 -14.502 1.00 93.00 159 ALA A O 1
ATOM 1245 N N . ALA A 1 160 ? 2.019 1.235 -14.501 1.00 94.19 160 ALA A N 1
ATOM 1246 C CA . ALA A 1 160 ? 1.241 0.598 -13.445 1.00 94.19 160 ALA A CA 1
ATOM 1247 C C . ALA A 1 160 ? 1.497 1.272 -12.089 1.00 94.19 160 ALA A C 1
ATOM 1249 O O . ALA A 1 160 ? 0.547 1.701 -11.429 1.00 94.19 160 ALA A O 1
ATOM 1250 N N . ALA A 1 161 ? 2.769 1.485 -11.729 1.00 94.38 161 ALA A N 1
ATOM 1251 C CA . ALA A 1 161 ? 3.143 2.189 -10.500 1.00 94.38 161 ALA A CA 1
ATOM 1252 C C . ALA A 1 161 ? 2.557 3.612 -10.455 1.00 94.38 161 ALA A C 1
ATOM 1254 O O . ALA A 1 161 ? 1.947 4.026 -9.465 1.00 94.38 161 ALA A O 1
ATOM 1255 N N . ARG A 1 162 ? 2.670 4.363 -11.559 1.00 94.56 162 ARG A N 1
ATOM 1256 C CA . ARG A 1 162 ? 2.135 5.728 -11.665 1.00 94.56 162 ARG A CA 1
ATOM 1257 C C . ARG A 1 162 ? 0.616 5.764 -11.510 1.00 94.56 162 ARG A C 1
ATOM 1259 O O . ARG A 1 162 ? 0.107 6.696 -10.888 1.00 94.56 162 ARG A O 1
ATOM 1266 N N . LYS A 1 163 ? -0.103 4.780 -12.059 1.00 95.69 163 LYS A N 1
ATOM 1267 C CA . LYS A 1 163 ? -1.562 4.682 -11.920 1.00 95.69 163 LYS A CA 1
ATOM 1268 C C . LYS A 1 163 ? -1.964 4.548 -10.450 1.00 95.69 163 LYS A C 1
ATOM 1270 O O . LYS A 1 163 ? -2.814 5.311 -10.000 1.00 95.69 163 LYS A O 1
ATOM 1275 N N . ILE A 1 164 ? -1.303 3.661 -9.706 1.00 96.38 164 ILE A N 1
ATOM 1276 C CA . ILE A 1 164 ? -1.578 3.461 -8.277 1.00 96.38 164 ILE A CA 1
ATOM 1277 C C . ILE A 1 164 ? -1.261 4.727 -7.475 1.00 96.38 164 ILE A C 1
ATOM 1279 O O . ILE A 1 164 ? -2.081 5.188 -6.684 1.00 96.38 164 ILE A O 1
ATOM 1283 N N . TYR A 1 165 ? -0.111 5.364 -7.706 1.00 95.44 165 TYR A N 1
ATOM 1284 C CA . TYR A 1 165 ? 0.200 6.601 -6.986 1.00 95.44 165 TYR A CA 1
ATOM 1285 C C . TYR A 1 165 ? -0.756 7.752 -7.310 1.00 95.44 165 TYR A C 1
ATOM 1287 O O . TYR A 1 165 ? -1.048 8.570 -6.437 1.00 95.44 165 TYR A O 1
ATOM 1295 N N . ALA A 1 166 ? -1.253 7.833 -8.545 1.00 93.38 166 ALA A N 1
ATOM 1296 C CA . ALA A 1 166 ? -2.254 8.828 -8.916 1.00 93.38 166 ALA A CA 1
ATOM 1297 C C . ALA A 1 166 ? -3.582 8.607 -8.173 1.00 93.38 166 ALA A C 1
ATOM 1299 O O . ALA A 1 166 ? -4.229 9.580 -7.782 1.00 93.38 166 ALA A O 1
ATOM 1300 N N . GLU A 1 167 ? -3.961 7.350 -7.948 1.00 94.12 167 GLU A N 1
ATOM 1301 C CA . GLU A 1 167 ? -5.122 6.977 -7.141 1.00 94.12 167 GLU A CA 1
ATOM 1302 C C . GLU A 1 167 ? -4.933 7.382 -5.672 1.00 94.12 167 GLU A C 1
ATOM 1304 O O . GLU A 1 167 ? -5.740 8.140 -5.129 1.00 94.12 167 GLU A O 1
ATOM 1309 N N . LEU A 1 168 ? -3.792 7.027 -5.073 1.00 93.69 168 LEU A N 1
ATOM 1310 C CA . LEU A 1 168 ? -3.430 7.413 -3.701 1.00 93.69 168 LEU A CA 1
ATOM 1311 C C . LEU A 1 168 ? -3.257 8.931 -3.512 1.00 93.69 168 LEU A C 1
ATOM 1313 O O . LEU A 1 168 ? -3.364 9.448 -2.399 1.00 93.69 168 LEU A O 1
ATOM 1317 N N . GLY A 1 169 ? -3.050 9.686 -4.591 1.00 90.81 169 GLY A N 1
ATOM 1318 C CA . GLY A 1 169 ? -3.039 11.150 -4.568 1.00 90.81 169 GLY A CA 1
ATOM 1319 C C . GLY A 1 169 ? -4.363 11.776 -4.111 1.00 90.81 169 GLY A C 1
ATOM 1320 O O . GLY A 1 169 ? -4.382 12.953 -3.749 1.00 90.81 169 GLY A O 1
ATOM 1321 N N . ARG A 1 170 ? -5.458 11.004 -4.090 1.00 89.94 170 ARG A N 1
ATOM 1322 C CA . ARG A 1 170 ? -6.796 11.429 -3.641 1.00 89.94 170 ARG A CA 1
ATOM 1323 C C . ARG A 1 170 ? -7.165 10.926 -2.241 1.00 89.94 170 ARG A C 1
ATOM 1325 O O . ARG A 1 170 ? -8.268 11.206 -1.787 1.00 89.94 170 ARG A O 1
ATOM 1332 N N . HIS A 1 171 ? -6.250 10.231 -1.563 1.00 90.50 171 HIS A N 1
ATOM 1333 C CA . HIS A 1 171 ? -6.481 9.623 -0.252 1.00 90.50 171 HIS A CA 1
ATOM 1334 C C . HIS A 1 171 ? -6.983 10.645 0.791 1.00 90.50 171 HIS A C 1
ATOM 1336 O O . HIS A 1 171 ? -6.474 11.772 0.798 1.00 90.50 171 HIS A O 1
ATOM 1342 N N . PRO A 1 172 ? -7.910 10.296 1.708 1.00 86.06 172 PRO A N 1
ATOM 1343 C CA . PRO A 1 172 ? -8.408 11.211 2.747 1.00 86.06 172 PRO A CA 1
ATOM 1344 C C . PRO A 1 172 ? -7.296 11.729 3.673 1.00 86.06 172 PRO A C 1
ATOM 1346 O O . PRO A 1 172 ? -7.203 12.930 3.924 1.00 86.06 172 PRO A O 1
ATOM 1349 N N . GLN A 1 173 ? -6.362 10.862 4.071 1.00 84.88 173 GLN A N 1
ATOM 1350 C CA . GLN A 1 173 ? -5.212 11.246 4.897 1.00 84.88 173 GLN A CA 1
ATOM 1351 C C . GLN A 1 173 ? -4.155 12.074 4.120 1.00 84.88 173 GLN A C 1
ATOM 1353 O O . GLN A 1 173 ? -3.588 11.594 3.128 1.00 84.88 173 GLN A O 1
ATOM 1358 N N . PRO A 1 174 ? -3.787 13.287 4.587 1.00 84.50 174 PRO A N 1
ATOM 1359 C CA . PRO A 1 174 ? -2.803 14.151 3.920 1.00 84.50 174 PRO A CA 1
ATOM 1360 C C . PRO A 1 174 ? -1.387 13.574 3.825 1.00 84.50 174 PRO A C 1
ATOM 1362 O O . PRO A 1 174 ? -0.605 13.969 2.956 1.00 84.50 174 PRO A O 1
ATOM 1365 N N . GLN A 1 175 ? -1.017 12.684 4.745 1.00 86.31 175 GLN A N 1
ATOM 1366 C CA . GLN A 1 175 ? 0.306 12.060 4.774 1.00 86.31 175 GLN A CA 1
ATOM 1367 C C . GLN A 1 175 ? 0.487 11.107 3.584 1.00 86.31 175 GLN A C 1
ATOM 1369 O O . GLN A 1 175 ? 1.466 11.246 2.849 1.00 86.31 175 GLN A O 1
ATOM 1374 N N . VAL A 1 176 ? -0.509 10.252 3.318 1.00 88.06 176 VAL A N 1
ATOM 1375 C CA . VAL A 1 176 ? -0.527 9.331 2.169 1.00 88.06 176 VAL A CA 1
ATOM 1376 C C . VAL A 1 176 ? -0.482 10.101 0.849 1.00 88.06 176 VAL A C 1
ATOM 1378 O O . VAL A 1 176 ? 0.350 9.802 -0.006 1.00 88.06 176 VAL A O 1
ATOM 1381 N N . ARG A 1 177 ? -1.272 11.178 0.707 1.00 91.19 177 ARG A N 1
ATOM 1382 C CA . ARG A 1 177 ? -1.232 12.032 -0.499 1.00 91.19 177 ARG A CA 1
ATOM 1383 C C . ARG A 1 177 ? 0.155 12.617 -0.753 1.00 91.19 177 ARG A C 1
ATOM 1385 O O . ARG A 1 177 ? 0.657 12.577 -1.876 1.00 91.19 177 ARG A O 1
ATOM 1392 N N . ARG A 1 178 ? 0.786 13.171 0.291 1.00 90.00 178 ARG A N 1
ATOM 1393 C CA . ARG A 1 178 ? 2.141 13.744 0.198 1.00 90.00 178 ARG A CA 1
ATOM 1394 C C . ARG A 1 178 ? 3.170 12.681 -0.173 1.00 90.00 178 ARG A C 1
ATOM 1396 O O . ARG A 1 178 ? 4.045 12.947 -0.997 1.00 90.00 178 ARG A O 1
ATOM 1403 N N . GLN A 1 179 ? 3.056 11.490 0.407 1.00 90.88 179 GLN A N 1
ATOM 1404 C CA . GLN A 1 179 ? 3.921 10.363 0.089 1.00 90.88 179 GLN A CA 1
ATOM 1405 C C . GLN A 1 179 ? 3.763 9.934 -1.373 1.00 90.88 179 GLN A C 1
ATOM 1407 O O . GLN A 1 179 ? 4.762 9.878 -2.088 1.00 90.88 179 GLN A O 1
ATOM 1412 N N . ALA A 1 180 ? 2.535 9.717 -1.845 1.00 90.06 180 ALA A N 1
ATOM 1413 C CA . ALA A 1 180 ? 2.254 9.350 -3.230 1.00 90.06 180 ALA A CA 1
ATOM 1414 C C . ALA A 1 180 ? 2.779 10.406 -4.219 1.00 90.06 180 ALA A C 1
ATOM 1416 O O . ALA A 1 180 ? 3.489 10.071 -5.166 1.00 90.06 180 ALA A O 1
ATOM 1417 N N . ALA A 1 181 ? 2.537 11.695 -3.956 1.00 90.56 181 ALA A N 1
ATOM 1418 C CA . ALA A 1 181 ? 3.043 12.788 -4.789 1.00 90.56 181 ALA A CA 1
ATOM 1419 C C . ALA A 1 181 ? 4.581 12.808 -4.862 1.00 90.56 181 ALA A C 1
ATOM 1421 O O . ALA A 1 181 ? 5.155 12.976 -5.942 1.00 90.56 181 ALA A O 1
ATOM 1422 N N . ARG A 1 182 ? 5.261 12.590 -3.728 1.00 91.19 182 ARG A N 1
ATOM 1423 C CA . ARG A 1 182 ? 6.726 12.483 -3.681 1.00 91.19 182 ARG A CA 1
ATOM 1424 C C . ARG A 1 182 ? 7.230 11.296 -4.502 1.00 91.19 182 ARG A C 1
ATOM 1426 O O . ARG A 1 182 ? 8.218 11.452 -5.215 1.00 91.19 182 ARG A O 1
ATOM 1433 N N . LEU A 1 183 ? 6.566 10.144 -4.408 1.00 90.88 183 LEU A N 1
ATOM 1434 C CA . LEU A 1 183 ? 6.939 8.924 -5.132 1.00 90.88 183 LEU A CA 1
ATOM 1435 C C . LEU A 1 183 ? 6.752 9.073 -6.645 1.00 90.88 183 LEU A C 1
ATOM 1437 O O . LEU A 1 183 ? 7.622 8.641 -7.398 1.00 90.88 183 LEU A O 1
ATOM 1441 N N . VAL A 1 184 ? 5.693 9.752 -7.098 1.00 90.62 184 VAL A N 1
ATOM 1442 C CA . VAL A 1 184 ? 5.505 10.097 -8.521 1.00 90.62 184 VAL A CA 1
ATOM 1443 C C . VAL A 1 184 ? 6.610 11.026 -9.010 1.00 90.62 184 VAL A C 1
ATOM 1445 O O . VAL A 1 184 ? 7.180 10.795 -10.073 1.00 90.62 184 VAL A O 1
ATOM 1448 N N . ALA A 1 185 ? 6.937 12.066 -8.240 1.00 88.56 185 ALA A N 1
ATOM 1449 C CA . ALA A 1 185 ? 7.967 13.027 -8.625 1.00 88.56 185 ALA A CA 1
ATOM 1450 C C . ALA A 1 185 ? 9.364 12.386 -8.710 1.00 88.56 185 ALA A C 1
ATOM 1452 O O . ALA A 1 185 ? 10.148 12.736 -9.590 1.00 88.56 185 ALA A O 1
ATOM 1453 N N . SER A 1 186 ? 9.675 11.437 -7.820 1.00 88.50 186 SER A N 1
ATOM 1454 C CA . SER A 1 186 ? 10.956 10.722 -7.813 1.00 88.50 186 SER A CA 1
ATOM 1455 C C . SER A 1 186 ? 10.990 9.484 -8.713 1.00 88.50 186 SER A C 1
ATOM 1457 O O . SER A 1 186 ? 12.061 8.901 -8.884 1.00 88.50 186 SER A O 1
ATOM 1459 N N . LEU A 1 187 ? 9.855 9.072 -9.289 1.00 86.94 187 LEU A N 1
ATOM 1460 C CA . LEU A 1 187 ? 9.724 7.857 -10.099 1.00 86.94 187 LEU A CA 1
ATOM 1461 C C . LEU A 1 187 ? 10.737 7.795 -11.258 1.00 86.94 187 LEU A C 1
ATOM 1463 O O . LEU A 1 187 ? 11.457 6.801 -11.325 1.00 86.94 187 LEU A O 1
ATOM 1467 N N . PRO A 1 188 ? 10.919 8.842 -12.093 1.00 84.50 188 PRO A N 1
ATOM 1468 C CA . PRO A 1 188 ? 11.861 8.768 -13.215 1.00 84.50 188 PRO A CA 1
ATOM 1469 C C . PRO A 1 188 ? 13.314 8.548 -12.771 1.00 84.50 188 PRO A C 1
ATOM 1471 O O . PRO A 1 188 ? 14.064 7.814 -13.414 1.00 84.50 188 PRO A O 1
ATOM 1474 N N . SER A 1 189 ? 13.721 9.172 -11.660 1.00 84.94 189 SER A N 1
ATOM 1475 C CA . SER A 1 189 ? 15.068 9.014 -11.102 1.00 84.94 189 SER A CA 1
ATOM 1476 C C . SER A 1 189 ? 15.270 7.612 -10.533 1.00 84.94 189 SER A C 1
ATOM 1478 O O . SER A 1 189 ? 16.275 6.975 -10.832 1.00 84.94 189 SER A O 1
ATOM 1480 N N . ARG A 1 190 ? 14.291 7.102 -9.777 1.00 83.75 190 ARG A N 1
ATOM 1481 C CA . ARG A 1 190 ? 14.347 5.752 -9.198 1.00 83.75 190 ARG A CA 1
ATOM 1482 C C . ARG A 1 190 ? 14.380 4.675 -10.272 1.00 83.75 190 ARG A C 1
ATOM 1484 O O . ARG A 1 190 ? 15.186 3.761 -10.180 1.00 83.75 190 ARG A O 1
ATOM 1491 N N . MET A 1 191 ? 13.588 4.816 -11.329 1.00 82.50 191 MET A N 1
ATOM 1492 C CA . MET A 1 191 ? 13.610 3.863 -12.439 1.00 82.50 191 MET A CA 1
ATOM 1493 C C . MET A 1 191 ? 14.941 3.868 -13.188 1.00 82.50 191 MET A C 1
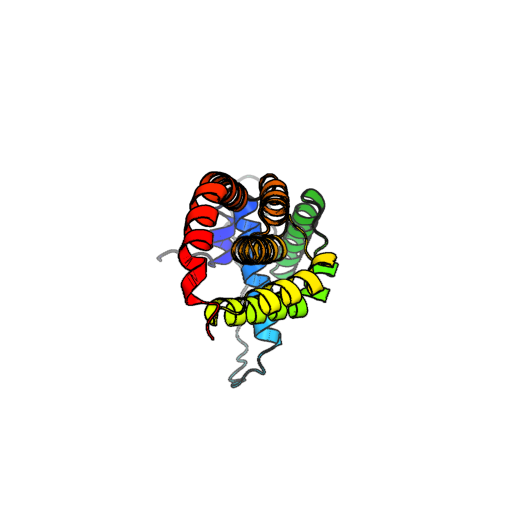ATOM 1495 O O . MET A 1 191 ? 15.436 2.811 -13.570 1.00 82.50 191 MET A O 1
ATOM 1499 N N . ARG A 1 192 ? 15.578 5.034 -13.341 1.00 81.56 192 ARG A N 1
ATOM 1500 C CA . ARG A 1 192 ? 16.933 5.117 -13.903 1.00 81.56 192 ARG A CA 1
ATOM 1501 C C . ARG A 1 192 ? 17.973 4.429 -13.013 1.00 81.56 192 ARG A C 1
ATOM 1503 O O . ARG A 1 192 ? 18.878 3.778 -13.519 1.00 81.56 192 ARG A O 1
ATOM 1510 N N . GLU A 1 193 ? 17.853 4.567 -11.696 1.00 82.25 193 GLU A N 1
ATOM 1511 C CA . GLU A 1 193 ? 18.729 3.874 -10.746 1.00 82.25 193 GLU A CA 1
ATOM 1512 C C . GLU A 1 193 ? 18.510 2.357 -10.739 1.00 82.25 193 GLU A C 1
ATOM 1514 O O . GLU A 1 193 ? 19.476 1.618 -10.575 1.00 82.25 193 GLU A O 1
ATOM 1519 N N . LEU A 1 194 ? 17.268 1.893 -10.894 1.00 78.00 194 LEU A N 1
ATOM 1520 C CA . LEU A 1 194 ? 16.925 0.468 -10.924 1.00 78.00 194 LEU A CA 1
ATOM 1521 C C . LEU A 1 194 ? 17.375 -0.193 -12.231 1.00 78.00 194 LEU A C 1
ATOM 1523 O O . LEU A 1 194 ? 18.086 -1.193 -12.180 1.00 78.00 194 LEU A O 1
ATOM 1527 N N . SER A 1 195 ? 17.087 0.428 -13.376 1.00 69.81 195 SER A N 1
ATOM 1528 C CA . SER A 1 195 ? 17.571 -0.032 -14.689 1.00 69.81 195 SER A CA 1
ATOM 1529 C C . SER A 1 195 ? 19.102 -0.012 -14.791 1.00 69.81 195 SER A C 1
ATOM 1531 O O . SER A 1 195 ? 19.705 -0.906 -15.379 1.00 69.81 195 SER A O 1
ATOM 1533 N N . GLY A 1 196 ? 19.769 0.945 -14.134 1.00 63.16 196 GLY A N 1
ATOM 1534 C CA . GLY A 1 196 ? 21.232 0.976 -14.012 1.00 63.16 196 GLY A CA 1
ATOM 1535 C C . GLY A 1 196 ? 21.835 -0.137 -13.140 1.00 63.16 196 GLY A C 1
ATOM 1536 O O . GLY A 1 196 ? 23.044 -0.353 -13.195 1.00 63.16 196 GLY A O 1
ATOM 1537 N N . ARG A 1 197 ? 21.026 -0.853 -12.344 1.00 62.09 197 ARG A N 1
ATOM 1538 C CA . ARG A 1 197 ? 21.436 -2.040 -11.563 1.00 62.09 197 ARG A CA 1
ATOM 1539 C C . ARG A 1 197 ? 21.171 -3.365 -12.293 1.00 62.09 197 ARG A C 1
ATOM 1541 O O . ARG A 1 197 ? 21.458 -4.418 -11.722 1.00 62.09 197 ARG A O 1
ATOM 1548 N N . GLY A 1 198 ? 20.649 -3.319 -13.523 1.00 51.66 198 GLY A N 1
ATOM 1549 C CA . GLY A 1 198 ? 20.210 -4.478 -14.312 1.00 51.66 198 GLY A CA 1
ATOM 1550 C C . GLY A 1 198 ? 21.262 -5.570 -14.555 1.00 51.66 198 GLY A C 1
ATOM 1551 O O . GLY A 1 198 ? 20.891 -6.691 -14.886 1.00 51.66 198 GLY A O 1
ATOM 1552 N N . ASP A 1 199 ? 22.547 -5.307 -14.302 1.00 49.03 199 ASP A N 1
ATOM 1553 C CA . ASP A 1 199 ? 23.624 -6.287 -14.501 1.00 49.03 199 ASP A CA 1
ATOM 1554 C C . ASP A 1 199 ? 23.960 -7.154 -13.268 1.00 49.03 199 ASP A C 1
ATOM 1556 O O . ASP A 1 199 ? 24.769 -8.073 -13.384 1.00 49.03 199 ASP A O 1
ATOM 1560 N N . TRP A 1 200 ? 23.372 -6.917 -12.084 1.00 47.94 200 TRP A N 1
ATOM 1561 C CA . TRP A 1 200 ? 23.727 -7.684 -10.867 1.00 47.94 200 TRP A CA 1
ATOM 1562 C C . TRP A 1 200 ? 22.714 -8.754 -10.433 1.00 47.94 200 TRP A C 1
ATOM 1564 O O . TRP A 1 200 ? 23.072 -9.640 -9.662 1.00 47.94 200 TRP A O 1
ATOM 1574 N N . TRP A 1 201 ? 21.478 -8.720 -10.944 1.00 48.44 201 TRP A N 1
ATOM 1575 C CA . TRP A 1 201 ? 20.430 -9.704 -10.610 1.00 48.44 201 TRP A CA 1
ATOM 1576 C C . TRP A 1 201 ? 20.192 -10.756 -11.702 1.00 48.44 201 TRP A C 1
ATOM 1578 O O . TRP A 1 201 ? 19.640 -11.808 -11.413 1.00 48.44 201 TRP A O 1
ATOM 1588 N N . ALA A 1 202 ? 20.655 -10.527 -12.936 1.00 44.03 202 ALA A N 1
ATOM 1589 C CA . ALA A 1 202 ? 20.481 -11.455 -14.061 1.00 44.03 202 ALA A CA 1
ATOM 1590 C C . ALA A 1 202 ? 21.391 -12.709 -14.006 1.00 44.03 202 ALA A C 1
ATOM 1592 O O . ALA A 1 202 ? 21.437 -13.478 -14.965 1.00 44.03 202 ALA A O 1
ATOM 1593 N N . GLY A 1 203 ? 22.140 -12.902 -12.912 1.00 44.66 203 GLY A N 1
ATOM 1594 C CA . GLY A 1 203 ? 23.130 -13.973 -12.743 1.00 44.66 203 GLY A CA 1
ATOM 1595 C C . GLY A 1 203 ? 22.942 -14.879 -11.519 1.00 44.66 203 GLY A C 1
ATOM 1596 O O . GLY A 1 203 ? 23.867 -15.629 -11.206 1.00 44.66 203 GLY A O 1
ATOM 1597 N N . LEU A 1 204 ? 21.799 -14.817 -10.828 1.00 38.88 204 LEU A N 1
ATOM 1598 C CA . LEU A 1 204 ? 21.419 -15.716 -9.723 1.00 38.88 204 LEU A CA 1
ATOM 1599 C C . LEU A 1 204 ? 20.135 -16.474 -10.067 1.00 38.88 204 LEU A C 1
ATOM 1601 O O . LEU A 1 204 ? 20.020 -17.633 -9.609 1.00 38.88 204 LEU A O 1
#

Secondary structure (DSSP, 8-state):
-PPPPPPHHHHHHHH---HHHHHHHHHHHHHHHHHHHHS--S----------------PPSSS--------HHHHHHHHHHHHHHHHHHHT--HHHHHHHHHHHHHHHHHHHHHHHTT-HHHHHHHHHHHGGG--TTSHHHHHHHHHHHHHHHHTT-HHHHHHHHHHHTT-SSHHHHHHHHHHHHHHHHHHHHHHTTTTTTTT-

Sequence (204 aa):
PKPKPLSPLAMAAMDMDEEDELSVYWDRFDAARAQAAKTPSVGAARAEDEDERGYAYVTPWNGTWSVEGLTKAEKEARTIEALDRYYGRIGVDREEEDRHRPEIEEAMAAAGLALENGRVMPARLALEEVMPYLQANSTLGSSALLELARAYEYDEQEAAARKIYAELGRHPQPQVRRQAARLVASLPSRMRELSGRGDWWAGL

Foldseek 3Di:
DDDDDDDPVVVCVVPDPDPVVLQVVVVVVVVVVVVVVVDDDPDPDDDDDDDDDDDDDDDDPDDDDPPPDDDPVRVVVVSVVVNVVVCVVLVHDPVLCVVCVVLLVVLCVQLVVCVVVVNLPSNLVSLVVCLVSQDCQDPSSVVSLQSNLVSCLLVVNLVSSLVSLVSQCPHPDPVSVVVSVVCNVCSVVSSVVSVVCVPPPVPD

Organism: NCBI:txid236787

pLDDT: mean 71.7, std 23.23, range [28.14, 97.12]

Nearest PDB struct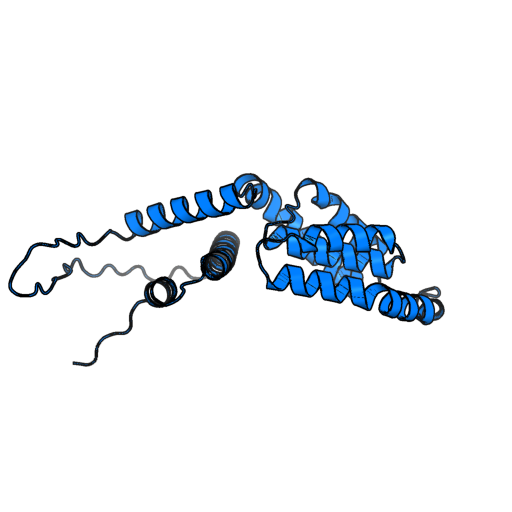ures (foldseek):
  4ynw-assembly2_B  TM=6.764E-01  e=7.287E-01  Thermochaetoides thermophila DSM 1495
  4y6w-assembly1_A-2  TM=5.182E-01  e=5.972E-01  Podospora anserina
  4y6c-assembly1_A-2  TM=5.728E-01  e=6.933E-01  Podospora anserina
  6fn9-assembly1_A  TM=4.538E-01  e=1.616E+00  Homo sapiens
  6zc9-assembly1_C  TM=4.626E-01  e=1.463E+00  Homo sapiens

Solvent-accessible surface area (backbone atoms only — not comparable to full-atom values): 12149 Å² total; per-residue (Å²): 132,82,82,78,80,70,55,74,68,59,47,53,70,73,74,55,96,47,75,67,60,55,51,58,51,47,55,53,50,51,51,52,49,55,50,57,72,70,46,82,76,87,73,92,75,78,91,72,90,82,77,97,69,83,87,80,79,85,80,77,90,84,78,91,76,85,77,77,77,71,50,73,66,56,52,49,52,55,48,52,54,51,47,53,52,49,34,57,73,64,72,45,62,62,69,61,38,62,72,45,38,67,59,47,53,48,22,47,52,52,19,52,56,25,48,76,69,70,35,38,67,65,17,34,52,41,41,59,72,44,47,90,66,49,42,60,61,38,74,66,25,35,50,51,47,52,51,39,26,50,29,27,46,75,6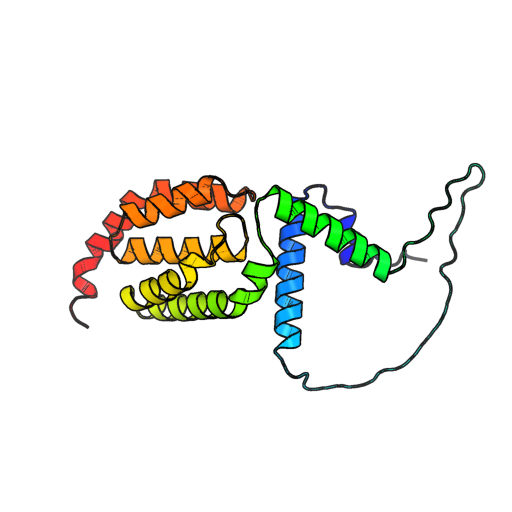6,69,34,57,70,61,21,48,53,47,32,58,56,33,48,68,30,81,54,69,66,55,18,54,49,24,50,50,50,59,73,45,39,71,61,51,46,53,57,52,63,71,47,58,82,74,67,83,81,120

Radius of gyration: 23.35 Å; Cα contacts (8 Å, |Δi|>4): 135; chains: 1; bounding box: 53×46×62 Å

Mean predicted aligned error: 14.72 Å